Protein AF-A0A9X8H661-F1 (afdb_monomer)

Organism: Aphanomyces astaci (NCBI:txid112090)

Radius of gyration: 30.26 Å; Cα contacts (8 Å, |Δi|>4): 206; chains: 1; bounding box: 51×94×117 Å

Foldseek 3Di:
DDDDDDDDDDDDDDDDDDDPDPPPPPDPCVLVVLLVVCVPPPVLVDQQKFKFKAWDWDADPVHNVDIFIKIWIWIAGPQLRDIDIDIDTPVLLVVLLVCLLPLPCPVPDPSLVSLSCSLCVQLVQAQDDDDDHDDPVSRVSRRVSVRSNLSSLVSSLVSLVVCCVPGDPSSNVSSVVSNVSSCVSRVPDPSSVVSVVVSVVVVVVVVVVVPDPPPDDDDDDPDDD

Structure (mmCIF, N/CA/C/O backbone):
data_AF-A0A9X8H661-F1
#
_entry.id   AF-A0A9X8H661-F1
#
loop_
_atom_site.group_PDB
_atom_site.id
_atom_site.type_symbol
_atom_site.label_atom_id
_atom_site.label_alt_id
_atom_site.label_comp_id
_atom_site.label_asym_id
_atom_site.label_entity_id
_atom_site.label_seq_id
_atom_site.pdbx_PDB_ins_code
_atom_site.Cartn_x
_atom_site.Cartn_y
_atom_site.Cartn_z
_atom_site.occupancy
_atom_site.B_iso_or_equiv
_atom_site.auth_seq_id
_atom_site.auth_comp_id
_atom_site.auth_asym_id
_atom_site.auth_atom_id
_atom_site.pdbx_PDB_model_num
ATOM 1 N N . MET A 1 1 ? 8.626 47.387 88.077 1.00 39.28 1 MET A N 1
ATOM 2 C CA . MET A 1 1 ? 7.350 46.885 87.523 1.00 39.28 1 MET A CA 1
ATOM 3 C C . MET A 1 1 ? 6.933 47.831 86.410 1.00 39.28 1 MET A C 1
ATOM 5 O O . MET A 1 1 ? 6.865 49.010 86.713 1.00 39.28 1 MET A O 1
ATOM 9 N N . THR A 1 2 ? 6.721 47.302 85.188 1.00 37.62 2 THR A N 1
ATOM 10 C CA . THR A 1 2 ? 6.130 47.942 83.975 1.00 37.62 2 THR A CA 1
ATOM 11 C C . THR A 1 2 ? 6.825 49.237 83.494 1.00 37.62 2 THR A C 1
ATOM 13 O O . THR A 1 2 ? 6.977 50.164 84.266 1.00 37.62 2 THR A O 1
ATOM 16 N N . THR A 1 3 ? 7.352 49.377 82.270 1.00 34.22 3 THR A N 1
ATOM 17 C CA . THR A 1 3 ? 6.668 49.385 80.957 1.00 34.22 3 THR A CA 1
ATOM 18 C C . THR A 1 3 ? 7.684 49.581 79.804 1.00 34.22 3 THR A C 1
ATOM 20 O O . THR A 1 3 ? 8.603 50.367 79.994 1.00 34.22 3 THR A O 1
ATOM 23 N N . LYS A 1 4 ? 7.413 48.955 78.634 1.00 35.53 4 LYS A N 1
ATOM 24 C CA . LYS A 1 4 ? 7.423 49.479 77.227 1.00 35.53 4 LYS A CA 1
ATOM 25 C C . LYS A 1 4 ? 8.682 50.188 76.657 1.00 35.53 4 LYS A C 1
ATOM 27 O O . LYS A 1 4 ? 9.353 50.902 77.372 1.00 35.53 4 LYS A O 1
ATOM 32 N N . GLU A 1 5 ? 9.038 50.185 75.365 1.00 34.44 5 GLU A N 1
ATOM 33 C CA . GLU A 1 5 ? 8.620 49.538 74.106 1.00 34.44 5 GLU A CA 1
ATOM 34 C C . GLU A 1 5 ? 9.689 49.843 73.013 1.00 34.44 5 GLU A C 1
ATOM 36 O O . GLU A 1 5 ? 10.278 50.918 73.012 1.00 34.44 5 GLU A O 1
ATOM 41 N N . HIS A 1 6 ? 9.853 48.899 72.076 1.00 33.69 6 HIS A N 1
ATOM 42 C CA . HIS A 1 6 ? 10.148 49.012 70.629 1.00 33.69 6 HIS A CA 1
ATOM 43 C C . HIS A 1 6 ? 11.330 49.833 70.058 1.00 33.69 6 HIS A C 1
ATOM 45 O O . HIS A 1 6 ? 11.246 51.038 69.849 1.00 33.69 6 HIS A O 1
ATOM 51 N N . SER A 1 7 ? 12.324 49.105 69.527 1.00 32.72 7 SER A N 1
ATOM 52 C CA . SER A 1 7 ? 12.918 49.369 68.202 1.00 32.72 7 SER A CA 1
ATOM 53 C C . SER A 1 7 ? 13.624 48.105 67.696 1.00 32.72 7 SER A C 1
ATOM 55 O O . SER A 1 7 ? 14.654 47.709 68.236 1.00 32.72 7 SER A O 1
ATOM 57 N N . ALA A 1 8 ? 13.067 47.438 66.682 1.00 36.75 8 ALA A N 1
ATOM 58 C CA . ALA A 1 8 ? 13.725 46.324 66.002 1.00 36.75 8 ALA A CA 1
ATOM 59 C C . ALA A 1 8 ? 13.493 46.424 64.490 1.00 36.75 8 ALA A C 1
ATOM 61 O O . ALA A 1 8 ? 12.362 46.400 64.005 1.00 36.75 8 ALA A O 1
ATOM 62 N N . ARG A 1 9 ? 14.604 46.571 63.764 1.00 35.97 9 ARG A N 1
ATOM 63 C CA . ARG A 1 9 ? 14.706 46.509 62.303 1.00 35.97 9 ARG A CA 1
ATOM 64 C C . ARG A 1 9 ? 14.656 45.050 61.825 1.00 35.97 9 ARG A C 1
ATOM 66 O O . ARG A 1 9 ? 15.099 44.166 62.558 1.00 35.97 9 ARG A O 1
ATOM 73 N N . PRO A 1 10 ? 14.162 44.796 60.603 1.00 35.12 10 PRO A N 1
ATOM 74 C CA . PRO A 1 10 ? 13.951 43.446 60.104 1.00 35.12 10 PRO A CA 1
ATOM 75 C C . PRO A 1 10 ? 15.248 42.752 59.670 1.00 35.12 10 PRO A C 1
ATOM 77 O O . PRO A 1 10 ? 16.126 43.331 59.031 1.00 35.12 10 PRO A O 1
ATOM 80 N N . SER A 1 11 ? 15.293 41.473 60.038 1.00 33.69 11 SER A N 1
ATOM 81 C CA . SER A 1 11 ? 16.264 40.437 59.699 1.00 33.69 11 SER A CA 1
ATOM 82 C C . SER A 1 11 ? 16.341 40.183 58.190 1.00 33.69 11 SER A C 1
ATOM 84 O O . SER A 1 11 ? 15.322 39.943 57.544 1.00 33.69 11 SER A O 1
ATOM 86 N N . CYS A 1 12 ? 17.559 40.185 57.645 1.00 31.09 12 CYS A N 1
ATOM 87 C CA . CYS A 1 12 ? 17.864 39.723 56.296 1.00 31.09 12 CYS A CA 1
ATOM 88 C C . CYS A 1 12 ? 18.403 38.287 56.402 1.00 31.09 12 CYS A C 1
ATOM 90 O O . CYS A 1 12 ? 19.530 38.072 56.850 1.00 31.09 12 CYS A O 1
ATOM 92 N N . CYS A 1 13 ? 17.575 37.301 56.050 1.00 31.31 13 CYS A N 1
ATOM 93 C CA . CYS A 1 13 ? 17.943 35.888 56.057 1.00 31.31 13 CYS A CA 1
ATOM 94 C C . CYS A 1 13 ? 18.514 35.459 54.695 1.00 31.31 13 CYS A C 1
ATOM 96 O O . CYS A 1 13 ? 17.853 35.546 53.666 1.00 31.31 13 CYS A O 1
ATOM 98 N N . SER A 1 14 ? 19.766 35.005 54.758 1.00 31.77 14 SER A N 1
ATOM 99 C CA . SER A 1 14 ? 20.469 33.977 53.974 1.00 31.77 14 SER A CA 1
ATOM 100 C C . SER A 1 14 ? 19.882 33.437 52.656 1.00 31.77 14 SER A C 1
ATOM 102 O O . SER A 1 14 ? 18.797 32.861 52.604 1.00 31.77 14 SER A O 1
ATOM 104 N N . PHE A 1 15 ? 20.760 33.454 51.647 1.00 33.12 15 PHE A N 1
ATOM 105 C CA . PHE A 1 15 ? 20.771 32.647 50.425 1.00 33.12 15 PHE A CA 1
ATOM 106 C C . PHE A 1 15 ? 20.449 31.160 50.654 1.00 33.12 15 PHE A C 1
ATOM 108 O O . PHE A 1 15 ? 21.155 30.475 51.392 1.00 33.12 15 PHE A O 1
ATOM 115 N N . THR A 1 16 ? 19.483 30.633 49.899 1.00 31.27 16 THR A N 1
ATOM 116 C CA . THR A 1 16 ? 19.437 29.213 49.518 1.00 31.27 16 THR A CA 1
ATOM 117 C C . THR A 1 16 ? 19.078 29.094 48.037 1.00 31.27 16 THR A C 1
ATOM 119 O O . THR A 1 16 ? 18.163 29.745 47.536 1.00 31.27 16 THR A O 1
ATOM 122 N N . SER A 1 17 ? 19.870 28.301 47.315 1.00 35.62 17 SER A N 1
ATOM 123 C CA . SER A 1 17 ? 19.737 28.039 45.884 1.00 35.62 17 SER A CA 1
ATOM 124 C C . SER A 1 17 ? 18.414 27.342 45.565 1.00 35.62 17 SER A C 1
ATOM 126 O O . SER A 1 17 ? 18.265 26.141 45.791 1.00 35.62 17 SER A O 1
ATOM 128 N N . GLY A 1 18 ? 17.476 28.076 44.971 1.00 28.25 18 GLY A N 1
ATOM 129 C CA . GLY A 1 18 ? 16.292 27.508 44.336 1.00 28.25 18 GLY A CA 1
ATOM 130 C C . GLY A 1 18 ? 16.665 26.842 43.013 1.00 28.25 18 GLY A C 1
ATOM 131 O O . GLY A 1 18 ? 16.710 27.492 41.972 1.00 28.25 18 GLY A O 1
ATOM 132 N N . LYS A 1 19 ? 16.940 25.534 43.045 1.00 32.78 19 LYS A N 1
ATOM 133 C CA . LYS A 1 19 ? 16.883 24.690 41.847 1.00 32.78 19 LYS A CA 1
ATOM 134 C C . LYS A 1 19 ? 15.428 24.660 41.377 1.00 32.78 19 LYS A C 1
ATOM 136 O O . LYS A 1 19 ? 14.579 24.082 42.047 1.00 32.78 19 LYS A O 1
ATOM 141 N N . LEU A 1 20 ? 15.162 25.269 40.224 1.00 31.66 20 LEU A N 1
ATOM 142 C CA . LEU A 1 20 ? 13.976 24.997 39.416 1.00 31.66 20 LEU A CA 1
ATOM 143 C C . LEU A 1 20 ? 13.972 23.496 39.102 1.00 31.66 20 LEU A C 1
ATOM 145 O O . LEU A 1 20 ? 14.758 23.032 38.273 1.00 31.66 20 LEU A O 1
ATOM 149 N N . SER A 1 21 ? 13.145 22.721 39.809 1.00 27.25 21 SER A N 1
ATOM 150 C CA . SER A 1 21 ? 12.856 21.358 39.390 1.00 27.25 21 SER A CA 1
ATOM 151 C C . SER A 1 21 ? 11.991 21.457 38.141 1.00 27.25 21 SER A C 1
ATOM 153 O O . SER A 1 21 ? 10.853 21.925 38.162 1.00 27.25 21 SER A O 1
ATOM 155 N N . TRP A 1 22 ? 12.561 21.045 37.015 1.00 27.48 22 TRP A N 1
ATOM 156 C CA . TRP A 1 22 ? 11.761 20.616 35.887 1.00 27.48 22 TRP A CA 1
ATOM 157 C C . TRP A 1 22 ? 10.884 19.486 36.409 1.00 27.48 22 TRP A C 1
ATOM 159 O O . TRP A 1 22 ? 11.389 18.419 36.755 1.00 27.48 22 TRP A O 1
ATOM 169 N N . ALA A 1 23 ? 9.585 19.749 36.545 1.00 28.84 23 ALA A N 1
ATOM 170 C CA . ALA A 1 23 ? 8.613 18.683 36.648 1.00 28.84 23 ALA A CA 1
ATOM 171 C C . ALA A 1 23 ? 8.805 17.837 35.391 1.00 28.84 23 ALA A C 1
ATOM 173 O O . ALA A 1 23 ? 8.512 18.265 34.274 1.00 28.84 23 ALA A O 1
ATOM 174 N N . GLU A 1 24 ? 9.419 16.680 35.594 1.00 29.70 24 GLU A N 1
ATOM 175 C CA . GLU A 1 24 ? 9.574 15.621 34.622 1.00 29.70 24 GLU A CA 1
ATOM 176 C C . GLU A 1 24 ? 8.161 15.280 34.145 1.00 29.70 24 GLU A C 1
ATOM 178 O O . GLU A 1 24 ? 7.397 14.589 34.824 1.00 29.70 24 GLU A O 1
ATOM 183 N N . VAL A 1 25 ? 7.769 15.849 33.004 1.00 35.16 25 VAL A N 1
ATOM 184 C CA . VAL A 1 25 ? 6.584 15.413 32.275 1.00 35.16 25 VAL A CA 1
ATOM 185 C C . VAL A 1 25 ? 6.906 13.992 31.854 1.00 35.16 25 VAL A C 1
ATOM 187 O O . VAL A 1 25 ? 7.582 13.760 30.852 1.00 35.16 25 VAL A O 1
ATOM 190 N N . ARG A 1 26 ? 6.503 13.037 32.696 1.00 31.05 26 ARG A N 1
ATOM 191 C CA . ARG A 1 26 ? 6.576 11.615 32.391 1.00 31.05 26 ARG A CA 1
ATOM 192 C C . ARG A 1 26 ? 5.900 11.426 31.032 1.00 31.05 26 ARG A C 1
ATOM 194 O O . ARG A 1 26 ? 4.719 11.760 30.916 1.00 31.05 26 ARG A O 1
ATOM 201 N N . PRO A 1 27 ? 6.607 10.921 30.008 1.00 35.84 27 PRO A N 1
ATOM 202 C CA . PRO A 1 27 ? 5.958 10.504 28.778 1.00 35.84 27 PRO A CA 1
ATOM 203 C C . PRO A 1 27 ? 4.875 9.496 29.158 1.00 35.84 27 PRO A C 1
ATOM 205 O O . PRO A 1 27 ? 5.154 8.543 29.891 1.00 35.84 27 PRO A O 1
ATOM 208 N N . SER A 1 28 ? 3.640 9.728 28.721 1.00 39.00 28 SER A N 1
ATOM 209 C CA . SER A 1 28 ? 2.533 8.805 28.946 1.00 39.00 28 SER A CA 1
ATOM 210 C C . SER A 1 28 ? 2.931 7.415 28.429 1.00 39.00 28 SER A C 1
ATOM 212 O O . SER A 1 28 ? 3.248 7.232 27.251 1.00 39.00 28 SER A O 1
ATOM 214 N N . SER A 1 29 ? 2.952 6.426 29.328 1.00 37.72 29 SER A N 1
ATOM 215 C CA . SER A 1 29 ? 3.305 5.023 29.040 1.00 37.72 29 SER A CA 1
ATOM 216 C C . SER A 1 29 ? 2.479 4.425 27.894 1.00 37.72 29 SER A C 1
ATOM 218 O O . SER A 1 29 ? 2.965 3.567 27.159 1.00 37.72 29 SER A O 1
ATOM 220 N N . LEU A 1 30 ? 1.291 4.987 27.665 1.00 41.59 30 LEU A N 1
ATOM 221 C CA . LEU A 1 30 ? 0.330 4.621 26.628 1.00 41.59 30 LEU A CA 1
ATOM 222 C C . LEU A 1 30 ? 0.897 4.686 25.198 1.00 41.59 30 LEU A C 1
ATOM 224 O O . LEU A 1 30 ? 0.554 3.848 24.363 1.00 41.59 30 LEU A O 1
ATOM 228 N N . CYS A 1 31 ? 1.807 5.625 24.894 1.00 41.62 31 CYS A N 1
ATOM 229 C CA . CYS A 1 31 ? 2.412 5.715 23.553 1.00 41.62 31 CYS A CA 1
ATOM 230 C C . CYS A 1 31 ? 3.414 4.583 23.284 1.00 41.62 31 CYS A C 1
ATOM 232 O O . CYS A 1 31 ? 3.606 4.170 22.139 1.00 41.62 31 CYS A O 1
ATOM 234 N N . ARG A 1 32 ? 4.056 4.070 24.339 1.00 34.06 32 ARG A N 1
ATOM 235 C CA . ARG A 1 32 ? 5.012 2.963 24.242 1.00 34.06 32 ARG A CA 1
ATOM 236 C C . ARG A 1 32 ? 4.283 1.617 24.243 1.00 34.06 32 ARG A C 1
ATOM 238 O O . ARG A 1 32 ? 4.634 0.740 23.460 1.00 34.06 32 ARG A O 1
ATOM 245 N N . GLU A 1 33 ? 3.224 1.492 25.037 1.00 39.12 33 GLU A N 1
ATOM 246 C CA . GLU A 1 33 ? 2.355 0.308 25.095 1.00 39.12 33 GLU A CA 1
ATOM 247 C C . GLU A 1 33 ? 1.586 0.072 23.784 1.00 39.12 33 GLU A C 1
ATOM 249 O O . GLU A 1 33 ? 1.470 -1.069 23.344 1.00 39.12 33 GLU A O 1
ATOM 254 N N . SER A 1 34 ? 1.167 1.134 23.085 1.00 42.56 34 SER A N 1
ATOM 255 C CA . SER A 1 34 ? 0.470 1.018 21.790 1.00 42.56 34 SER A CA 1
ATOM 256 C C . SER A 1 34 ? 1.349 0.445 20.666 1.00 42.56 34 SER A C 1
ATOM 258 O O . SER A 1 34 ? 0.849 -0.235 19.774 1.00 42.56 34 SER A O 1
ATOM 260 N N . LEU A 1 35 ? 2.667 0.682 20.706 1.00 43.62 35 LEU A N 1
ATOM 261 C CA . LEU A 1 35 ? 3.619 0.064 19.772 1.00 43.62 35 LEU A CA 1
ATOM 262 C C . LEU A 1 35 ? 3.911 -1.397 20.146 1.00 43.62 35 LEU A C 1
ATOM 264 O O . LEU A 1 35 ? 4.031 -2.230 19.253 1.00 43.62 35 LEU A O 1
ATOM 268 N N . HIS A 1 36 ? 3.949 -1.721 21.443 1.00 41.84 36 HIS A N 1
ATOM 269 C CA . HIS A 1 36 ? 4.093 -3.101 21.914 1.00 41.84 36 HIS A CA 1
ATOM 270 C C . HIS A 1 36 ? 2.856 -3.964 21.631 1.00 41.84 36 HIS A C 1
ATOM 272 O O . HIS A 1 36 ? 3.020 -5.153 21.395 1.00 41.84 36 HIS A O 1
ATOM 278 N N . LEU A 1 37 ? 1.650 -3.386 21.574 1.00 41.19 37 LEU A N 1
ATOM 279 C CA . LEU A 1 37 ? 0.418 -4.075 21.155 1.00 41.19 37 LEU A CA 1
ATOM 280 C C . LEU A 1 37 ? 0.494 -4.623 19.722 1.00 41.19 37 LEU A C 1
ATOM 282 O O . LEU A 1 37 ? -0.057 -5.681 19.429 1.00 41.19 37 LEU A O 1
ATOM 286 N N . LEU A 1 38 ? 1.219 -3.947 18.826 1.00 43.59 38 LEU A N 1
ATOM 287 C CA . LEU A 1 38 ? 1.451 -4.447 17.468 1.00 43.59 38 LEU A CA 1
ATOM 288 C C . LEU A 1 38 ? 2.439 -5.627 17.444 1.00 43.59 38 LEU A C 1
ATOM 290 O O . LEU A 1 38 ? 2.324 -6.492 16.577 1.00 43.59 38 LEU A O 1
ATOM 294 N N . ASP A 1 39 ? 3.362 -5.688 18.410 1.00 41.59 39 ASP A N 1
ATOM 295 C CA . ASP A 1 39 ? 4.326 -6.784 18.579 1.00 41.59 39 ASP A CA 1
ATOM 296 C C . ASP A 1 39 ? 3.735 -7.987 19.345 1.00 41.59 39 ASP A C 1
ATOM 298 O O . ASP A 1 39 ? 4.120 -9.132 19.084 1.00 41.59 39 ASP A O 1
ATOM 302 N N . THR A 1 40 ? 2.790 -7.756 20.267 1.00 41.38 40 THR A N 1
ATOM 303 C CA . THR A 1 40 ? 2.114 -8.798 21.065 1.00 41.38 40 THR A CA 1
ATOM 304 C C . THR A 1 40 ? 0.881 -9.392 20.397 1.00 41.38 40 THR A C 1
ATOM 306 O O . THR A 1 40 ? 0.410 -10.433 20.849 1.00 41.38 40 THR A O 1
ATOM 309 N N . LEU A 1 41 ? 0.372 -8.811 19.305 1.00 43.69 41 LEU A N 1
ATOM 310 C CA . LEU A 1 41 ? -0.630 -9.466 18.468 1.00 43.69 41 LEU A CA 1
ATOM 311 C C . LEU A 1 41 ? 0.068 -10.495 17.557 1.00 43.69 41 LEU A C 1
ATOM 313 O O . LEU A 1 41 ? 0.625 -10.109 16.524 1.00 43.69 41 LEU A O 1
ATOM 317 N N . PRO A 1 42 ? -0.020 -11.819 17.823 1.00 41.91 42 PRO A N 1
ATOM 318 C CA . PRO A 1 42 ? 0.590 -12.852 16.968 1.00 41.91 42 PRO A CA 1
ATOM 319 C C . PRO A 1 42 ? 0.115 -12.795 15.501 1.00 41.91 42 PRO A C 1
ATOM 321 O O . PRO A 1 42 ? 0.714 -13.400 14.612 1.00 41.91 42 PRO A O 1
ATOM 324 N N . ARG A 1 43 ? -0.957 -12.040 15.226 1.00 47.84 43 ARG A N 1
ATOM 325 C CA . ARG A 1 43 ? -1.530 -11.781 13.900 1.00 47.84 43 ARG A CA 1
ATOM 326 C C . ARG A 1 43 ? -0.708 -10.843 13.019 1.00 47.84 43 ARG A C 1
ATOM 328 O O . ARG A 1 43 ? -0.755 -11.001 11.805 1.00 47.84 43 ARG A O 1
ATOM 335 N N . LEU A 1 44 ? 0.049 -9.910 13.595 1.00 49.62 44 LEU A N 1
ATOM 336 C CA . LEU A 1 44 ? 0.881 -8.974 12.827 1.00 49.62 44 LEU A CA 1
ATOM 337 C C . LEU A 1 44 ? 2.262 -9.546 12.483 1.00 49.62 44 LEU A C 1
ATOM 339 O O . LEU A 1 44 ? 2.956 -8.992 11.636 1.00 49.62 44 LEU A O 1
ATOM 343 N N . GLN A 1 45 ? 2.625 -10.690 13.069 1.00 52.44 45 GLN A N 1
ATOM 344 C CA . GLN A 1 45 ? 3.860 -11.412 12.750 1.00 52.44 45 GLN A CA 1
ATOM 345 C C . GLN A 1 45 ? 3.752 -12.242 11.459 1.00 52.44 45 GLN A C 1
ATOM 347 O O . GLN A 1 45 ? 4.770 -12.581 10.856 1.00 52.44 45 GLN A O 1
ATOM 352 N N . LYS A 1 46 ? 2.531 -12.571 11.009 1.00 65.31 46 LYS A N 1
ATOM 353 C CA . LYS A 1 46 ? 2.292 -13.292 9.749 1.00 65.31 46 LYS A CA 1
ATOM 354 C C . LYS A 1 46 ? 1.946 -12.313 8.621 1.00 65.31 46 LYS A C 1
ATOM 356 O O . LYS A 1 46 ? 1.251 -11.327 8.863 1.00 65.31 46 LYS A O 1
ATOM 361 N N . PRO A 1 47 ? 2.380 -12.584 7.377 1.00 72.94 47 PRO A N 1
ATOM 362 C CA . PRO A 1 47 ? 2.037 -11.737 6.242 1.00 72.94 47 PRO A CA 1
ATOM 363 C C . PRO A 1 47 ? 0.521 -11.757 6.007 1.00 72.94 47 PRO A C 1
ATOM 365 O O . PRO A 1 47 ? -0.062 -12.807 5.737 1.00 72.94 47 PRO A O 1
ATOM 368 N N . LEU A 1 48 ? -0.111 -10.584 6.086 1.00 87.00 48 LEU A N 1
ATOM 369 C CA . LEU A 1 48 ? -1.558 -10.415 5.878 1.00 87.00 48 LEU A CA 1
ATOM 370 C C . LEU A 1 48 ? -1.983 -10.677 4.428 1.00 87.00 48 LEU A C 1
ATOM 372 O O . LEU A 1 48 ? -3.137 -11.007 4.156 1.00 87.00 48 LEU A O 1
ATOM 376 N N . VAL A 1 49 ? -1.043 -10.523 3.495 1.00 93.38 49 VAL A N 1
ATOM 377 C CA . VAL A 1 49 ? -1.212 -10.801 2.070 1.00 93.38 49 VAL A CA 1
ATOM 378 C C . VAL A 1 49 ? 0.067 -11.381 1.479 1.00 93.38 49 VAL A C 1
ATOM 380 O O . VAL A 1 49 ? 1.171 -11.108 1.946 1.00 93.38 49 VAL A O 1
ATOM 383 N N . SER A 1 50 ? -0.082 -12.133 0.393 1.00 94.19 50 SER A N 1
ATOM 384 C CA . SER A 1 50 ? 1.013 -12.507 -0.500 1.00 94.19 50 SER A CA 1
ATOM 385 C C . SER A 1 50 ? 0.933 -11.677 -1.778 1.00 94.19 50 SER A C 1
ATOM 387 O O . SER A 1 50 ? -0.136 -11.567 -2.382 1.00 94.19 50 SER A O 1
ATOM 389 N N . ALA A 1 51 ? 2.058 -11.092 -2.195 1.00 96.25 51 ALA A N 1
ATOM 390 C CA . ALA A 1 51 ? 2.144 -10.277 -3.400 1.00 96.25 51 ALA A CA 1
ATOM 391 C C . ALA A 1 51 ? 3.184 -10.832 -4.383 1.00 96.25 51 ALA A C 1
ATOM 393 O O . ALA A 1 51 ? 4.352 -11.028 -4.039 1.00 96.25 51 ALA A O 1
ATOM 394 N N . LYS A 1 52 ? 2.775 -11.023 -5.640 1.00 97.25 52 LYS A N 1
ATOM 395 C CA . LYS A 1 52 ? 3.668 -11.339 -6.762 1.00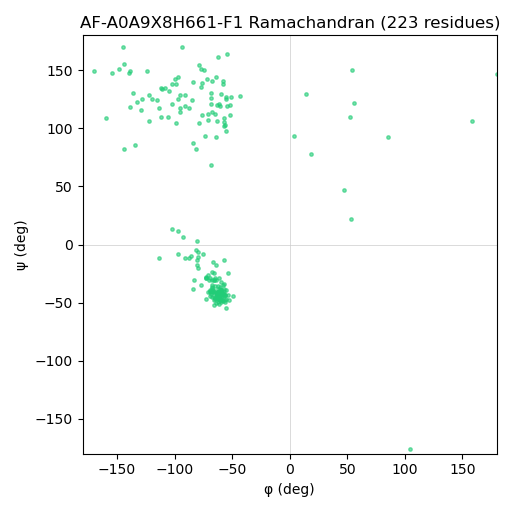 97.25 52 LYS A CA 1
ATOM 396 C C . LYS A 1 52 ? 3.667 -10.181 -7.747 1.00 97.25 52 LYS A C 1
ATOM 398 O O . LYS A 1 52 ? 2.638 -9.873 -8.343 1.00 97.25 52 LYS A O 1
ATOM 403 N N . VAL A 1 53 ? 4.827 -9.562 -7.941 1.00 97.56 53 VAL A N 1
ATOM 404 C CA . VAL A 1 53 ? 4.980 -8.380 -8.795 1.00 97.56 53 VAL A CA 1
ATOM 405 C C . VAL A 1 53 ? 5.783 -8.739 -10.038 1.00 97.56 53 VAL A C 1
ATOM 407 O O . VAL A 1 53 ? 6.809 -9.408 -9.945 1.00 97.56 53 VAL A O 1
ATOM 410 N N . ARG A 1 54 ? 5.311 -8.303 -11.209 1.00 96.81 54 ARG A N 1
ATOM 411 C CA . ARG A 1 54 ? 6.046 -8.397 -12.475 1.00 96.81 54 ARG A CA 1
ATOM 412 C C . ARG A 1 54 ? 6.004 -7.069 -13.213 1.00 96.81 54 ARG A C 1
ATOM 414 O O . ARG A 1 54 ? 4.916 -6.588 -13.531 1.00 96.81 54 ARG A O 1
ATOM 421 N N . GLY A 1 55 ? 7.168 -6.505 -13.510 1.00 95.44 55 GLY A N 1
ATOM 422 C CA . GLY A 1 55 ? 7.292 -5.367 -14.415 1.00 95.44 55 GLY A CA 1
ATOM 423 C C . GLY A 1 55 ? 7.341 -5.810 -15.875 1.00 95.44 55 GLY A C 1
ATOM 424 O O . GLY A 1 55 ? 7.961 -6.818 -16.205 1.00 95.44 55 GLY A O 1
ATOM 425 N N . LYS A 1 56 ? 6.670 -5.061 -16.748 1.00 93.69 56 LYS A N 1
ATOM 426 C CA . LYS A 1 56 ? 6.770 -5.186 -18.202 1.00 93.69 56 LYS A CA 1
ATOM 427 C C . LYS A 1 56 ? 7.048 -3.804 -18.795 1.00 93.69 56 LYS A C 1
ATOM 429 O O . LYS A 1 56 ? 6.193 -2.923 -18.648 1.00 93.69 56 LYS A O 1
ATOM 434 N N . PRO A 1 57 ? 8.211 -3.594 -19.431 1.00 90.94 57 PRO A N 1
ATOM 435 C CA . PRO A 1 57 ? 8.451 -2.408 -20.239 1.00 90.94 57 PRO A CA 1
ATOM 436 C C . PRO A 1 57 ? 7.411 -2.316 -21.357 1.00 90.94 57 PRO A C 1
ATOM 438 O O . PRO A 1 57 ? 7.040 -3.320 -21.965 1.00 90.94 57 PRO A O 1
ATOM 441 N N . GLN A 1 58 ? 6.906 -1.114 -21.593 1.00 89.19 58 GLN A N 1
ATOM 442 C CA . GLN A 1 58 ? 5.925 -0.805 -22.619 1.00 89.19 58 GLN A CA 1
ATOM 443 C C . GLN A 1 58 ? 6.287 0.511 -23.301 1.00 89.19 58 GLN A C 1
ATOM 445 O O . GLN A 1 58 ? 6.867 1.417 -22.698 1.00 89.19 58 GLN A O 1
ATOM 450 N N . VAL A 1 59 ? 5.917 0.600 -24.572 1.00 86.19 59 VAL A N 1
ATOM 451 C CA . VAL A 1 59 ? 6.009 1.820 -25.371 1.00 86.19 59 VAL A CA 1
ATOM 452 C C . VAL A 1 59 ? 4.632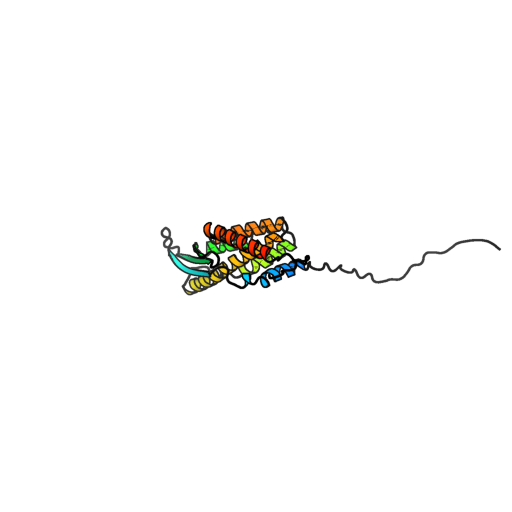 2.466 -25.390 1.00 86.19 59 VAL A C 1
ATOM 454 O O . VAL A 1 59 ? 3.624 1.769 -25.511 1.00 86.19 59 VAL A O 1
ATOM 457 N N . CYS A 1 60 ? 4.567 3.787 -25.243 1.00 82.69 60 CYS A N 1
ATOM 458 C CA . CYS A 1 60 ? 3.310 4.503 -25.414 1.00 82.69 60 CYS A CA 1
ATOM 459 C C . CYS A 1 60 ? 2.896 4.450 -26.895 1.00 82.69 60 CYS A C 1
ATOM 461 O O . CYS A 1 60 ? 3.659 4.940 -27.728 1.00 82.69 60 CYS A O 1
ATOM 463 N N . PRO A 1 61 ? 1.718 3.890 -27.242 1.00 83.31 61 PRO A N 1
ATOM 464 C CA . PRO A 1 61 ? 1.294 3.770 -28.639 1.00 83.31 61 PRO A CA 1
ATOM 465 C C . PRO A 1 61 ? 1.259 5.125 -29.354 1.00 83.31 61 PRO A C 1
ATOM 467 O O . PRO A 1 61 ? 1.730 5.246 -30.479 1.00 83.31 61 PRO A O 1
ATOM 470 N N . ASP A 1 62 ? 0.797 6.159 -28.648 1.00 86.81 62 ASP A N 1
ATOM 471 C CA . ASP A 1 62 ? 0.658 7.518 -29.181 1.00 86.81 62 ASP A CA 1
ATOM 472 C C . ASP A 1 62 ? 1.984 8.298 -29.197 1.00 86.81 62 ASP A C 1
ATOM 474 O O . ASP A 1 62 ? 2.076 9.377 -29.781 1.00 86.81 62 ASP A O 1
ATOM 478 N N . ARG A 1 63 ? 3.016 7.795 -28.503 1.00 86.88 63 ARG A N 1
ATOM 479 C CA . ARG A 1 63 ? 4.334 8.434 -28.367 1.00 86.88 63 ARG A CA 1
ATOM 480 C C . ARG A 1 63 ? 5.428 7.365 -28.347 1.00 86.88 63 ARG A C 1
ATOM 482 O O . ARG A 1 63 ? 5.905 7.014 -27.267 1.00 86.88 63 ARG A O 1
ATOM 489 N N . PRO A 1 64 ? 5.870 6.868 -29.514 1.00 80.44 64 PRO A N 1
ATOM 490 C CA . PRO A 1 64 ? 6.815 5.753 -29.599 1.00 80.44 64 PRO A CA 1
ATOM 491 C C . PRO A 1 64 ? 8.200 6.049 -28.998 1.00 80.44 64 PRO A C 1
ATOM 493 O O . PRO A 1 64 ? 8.940 5.129 -28.670 1.00 80.44 64 PRO A O 1
ATOM 496 N N . SER A 1 65 ? 8.544 7.325 -28.792 1.00 83.00 65 SER A N 1
ATOM 497 C CA . SER A 1 65 ? 9.749 7.754 -28.068 1.00 83.00 65 SER A CA 1
ATOM 498 C C . SER A 1 65 ? 9.617 7.689 -26.539 1.00 83.00 65 SER A C 1
ATOM 500 O O . SER A 1 65 ? 10.592 7.919 -25.824 1.00 83.00 65 SER A O 1
ATOM 502 N N . PHE A 1 66 ? 8.423 7.395 -26.016 1.00 84.25 66 PHE A N 1
ATOM 503 C CA . PHE A 1 66 ? 8.139 7.354 -24.587 1.00 84.25 66 PHE A CA 1
ATOM 504 C C . PHE A 1 66 ? 8.008 5.911 -24.087 1.00 84.25 66 PHE A C 1
ATOM 506 O O . PHE A 1 66 ? 7.021 5.218 -24.351 1.00 84.25 66 PHE A O 1
ATOM 513 N N . PHE A 1 67 ? 8.996 5.492 -23.298 1.00 86.94 67 PHE A N 1
ATOM 514 C CA . PHE A 1 67 ? 9.067 4.175 -22.670 1.00 86.94 67 PHE A CA 1
ATOM 515 C C . PHE A 1 67 ? 8.670 4.260 -21.198 1.00 86.94 67 PHE A C 1
ATOM 517 O O . PHE A 1 67 ? 9.085 5.170 -20.477 1.00 86.94 67 PHE A O 1
ATOM 524 N N . PHE A 1 68 ? 7.891 3.292 -20.725 1.00 90.12 68 PHE A N 1
ATOM 525 C CA . PHE A 1 68 ? 7.552 3.174 -19.312 1.00 90.12 68 PHE A CA 1
ATOM 526 C C . PHE A 1 68 ? 7.351 1.718 -18.906 1.00 90.12 68 PHE A C 1
ATOM 528 O O . PHE A 1 68 ? 6.912 0.889 -19.694 1.00 90.12 68 PHE A O 1
ATOM 535 N N . THR A 1 69 ? 7.625 1.407 -17.644 1.00 94.00 69 THR A N 1
ATOM 536 C CA . THR A 1 69 ? 7.379 0.069 -17.097 1.00 94.00 69 THR A CA 1
ATOM 537 C C . THR A 1 69 ? 6.045 0.035 -16.372 1.00 94.00 69 THR A C 1
ATOM 539 O O . THR A 1 69 ? 5.812 0.807 -15.434 1.00 94.00 69 THR A O 1
ATOM 542 N N . ASN A 1 70 ? 5.185 -0.896 -16.775 1.00 95.44 70 ASN A N 1
ATOM 543 C CA . ASN A 1 70 ? 3.954 -1.220 -16.069 1.00 95.44 70 ASN A CA 1
ATOM 544 C C . ASN A 1 70 ? 4.183 -2.414 -15.142 1.00 95.44 70 ASN A C 1
ATOM 546 O O . ASN A 1 70 ? 4.668 -3.460 -15.571 1.00 95.44 70 ASN A O 1
ATOM 550 N N . TYR A 1 71 ? 3.811 -2.274 -13.873 1.00 97.25 71 TYR A N 1
ATOM 551 C CA . TYR A 1 71 ? 3.944 -3.323 -12.870 1.00 97.25 71 TYR A CA 1
ATOM 552 C C . TYR A 1 71 ? 2.583 -3.964 -12.634 1.00 97.25 71 TYR A C 1
ATOM 554 O O . TYR A 1 71 ? 1.624 -3.294 -12.261 1.00 97.25 71 TYR A O 1
ATOM 562 N N . THR A 1 72 ? 2.505 -5.272 -12.869 1.00 98.19 72 THR A N 1
ATOM 563 C CA . THR A 1 72 ? 1.343 -6.099 -12.537 1.00 98.19 72 THR A CA 1
ATOM 564 C C . THR A 1 72 ? 1.584 -6.755 -11.185 1.00 98.19 72 THR A C 1
ATOM 566 O O . THR A 1 72 ? 2.530 -7.530 -11.035 1.00 98.19 72 THR A O 1
ATOM 569 N N . MET A 1 73 ? 0.740 -6.441 -10.211 1.00 98.12 73 MET A N 1
ATOM 570 C CA . MET A 1 73 ? 0.821 -6.904 -8.830 1.00 98.12 73 MET A CA 1
ATOM 571 C C . MET A 1 73 ? -0.358 -7.840 -8.573 1.00 98.12 73 MET A C 1
ATOM 573 O O . MET A 1 73 ? -1.503 -7.401 -8.546 1.00 98.12 73 MET A O 1
ATOM 577 N N . HIS A 1 74 ? -0.088 -9.132 -8.424 1.00 98.19 74 HIS A N 1
ATOM 578 C CA . HIS A 1 74 ? -1.079 -10.115 -7.994 1.00 98.19 74 HIS A CA 1
ATOM 579 C C . HIS A 1 74 ? -1.072 -10.157 -6.470 1.00 98.19 74 HIS A C 1
ATOM 581 O O . HIS A 1 74 ? -0.042 -10.503 -5.889 1.00 98.19 74 HIS A O 1
ATOM 587 N N . ILE A 1 75 ? -2.188 -9.802 -5.840 1.00 98.12 75 ILE A N 1
ATOM 588 C CA . ILE A 1 75 ? -2.318 -9.714 -4.385 1.00 98.12 75 ILE A CA 1
ATOM 589 C C . ILE A 1 75 ? -3.333 -10.758 -3.937 1.00 98.12 75 ILE A C 1
ATOM 591 O O . ILE A 1 75 ? -4.454 -10.788 -4.437 1.00 98.12 75 ILE A O 1
ATOM 595 N N . THR A 1 76 ? -2.924 -11.631 -3.021 1.00 96.50 76 THR A N 1
ATOM 596 C CA . THR A 1 76 ? -3.770 -12.684 -2.448 1.00 96.50 76 THR A CA 1
ATOM 597 C C . THR A 1 76 ? -3.873 -12.480 -0.949 1.00 96.50 76 THR A C 1
ATOM 599 O O . THR A 1 76 ? -2.847 -12.435 -0.269 1.00 96.50 76 THR A O 1
ATOM 602 N N . CYS A 1 77 ? -5.092 -12.398 -0.424 1.00 93.88 77 CYS A N 1
ATOM 603 C CA . CYS A 1 77 ? -5.323 -12.446 1.012 1.00 93.88 77 CYS A CA 1
ATOM 604 C C . CYS A 1 77 ? -5.671 -13.887 1.426 1.00 93.88 77 CYS A C 1
ATOM 606 O O . CYS A 1 77 ? -6.733 -14.375 1.035 1.00 93.88 77 CYS A O 1
ATOM 608 N N . PRO A 1 78 ? -4.828 -14.568 2.224 1.00 88.88 78 PRO A N 1
ATOM 609 C CA . PRO A 1 78 ? -5.082 -15.944 2.652 1.00 88.88 78 PRO A CA 1
ATOM 610 C C . PRO A 1 78 ? -6.316 -16.066 3.556 1.00 88.88 78 PRO A C 1
ATOM 612 O O . PRO A 1 78 ? -7.002 -17.077 3.525 1.00 88.88 78 PRO A O 1
ATOM 615 N 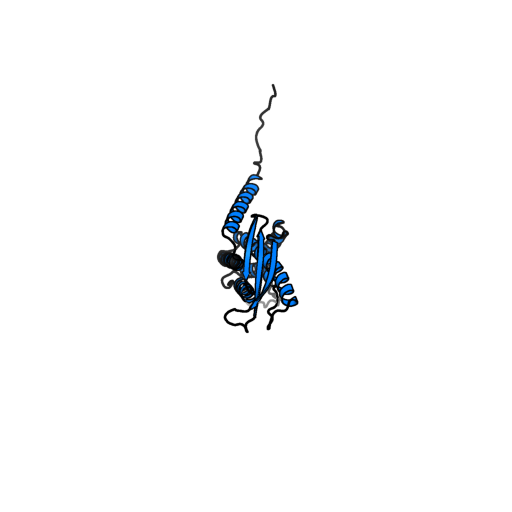N . THR A 1 79 ? -6.636 -15.031 4.335 1.00 86.94 79 THR A N 1
ATOM 616 C CA . THR A 1 79 ? -7.770 -15.051 5.271 1.00 86.94 79 THR A CA 1
ATOM 617 C C . THR A 1 79 ? -9.119 -15.022 4.560 1.00 86.94 79 THR A C 1
ATOM 619 O O . THR A 1 79 ? -10.055 -15.708 4.955 1.00 86.94 79 THR A O 1
ATOM 622 N N . THR A 1 80 ? -9.225 -14.212 3.507 1.00 89.69 80 THR A N 1
ATOM 623 C CA . THR A 1 80 ? -10.478 -14.034 2.753 1.00 89.69 80 THR A CA 1
ATOM 624 C C . THR A 1 80 ? -10.534 -14.900 1.497 1.00 89.69 80 THR A C 1
ATOM 626 O O . THR A 1 80 ? -11.565 -14.942 0.836 1.00 89.69 80 THR A O 1
ATOM 629 N N . ASN A 1 81 ? -9.427 -15.562 1.141 1.00 91.31 81 ASN A N 1
ATOM 630 C CA . ASN A 1 81 ? -9.236 -16.265 -0.130 1.00 91.31 81 ASN A CA 1
ATOM 631 C C . ASN A 1 81 ? -9.509 -15.399 -1.375 1.00 91.31 81 ASN A C 1
ATOM 633 O O . ASN A 1 81 ? -9.760 -15.922 -2.459 1.00 91.31 81 ASN A O 1
ATOM 637 N N . VAL A 1 82 ? -9.434 -14.069 -1.245 1.00 94.38 82 VAL A N 1
ATOM 638 C CA . VAL A 1 82 ? -9.619 -13.149 -2.371 1.00 94.38 82 VAL A CA 1
ATOM 639 C C . VAL A 1 82 ? -8.275 -12.858 -3.034 1.00 94.38 82 VAL A C 1
ATOM 641 O O . VAL A 1 82 ? -7.307 -12.452 -2.384 1.00 94.38 82 VAL A O 1
ATOM 644 N N . LEU A 1 83 ? -8.246 -13.040 -4.353 1.00 96.69 83 LEU A N 1
ATOM 645 C CA . LEU A 1 83 ? -7.150 -12.685 -5.249 1.00 96.69 83 LEU A CA 1
ATOM 646 C C . LEU A 1 83 ? -7.597 -11.537 -6.153 1.00 96.69 83 LEU A C 1
ATOM 648 O O . LEU A 1 83 ? -8.665 -11.600 -6.760 1.00 96.69 83 LEU A O 1
ATOM 652 N N . TRP A 1 84 ? -6.751 -10.524 -6.310 1.00 98.12 84 TRP A N 1
ATOM 653 C CA . TRP A 1 84 ? -6.958 -9.479 -7.309 1.00 98.12 84 TRP A CA 1
ATOM 654 C C . TRP A 1 84 ? -5.640 -8.996 -7.908 1.00 98.12 84 TRP A C 1
ATOM 656 O O . TRP A 1 84 ? -4.546 -9.379 -7.480 1.00 98.12 84 TRP A O 1
ATOM 666 N N . VAL A 1 85 ? -5.751 -8.196 -8.968 1.00 98.06 85 VAL A N 1
ATOM 667 C CA . VAL A 1 85 ? -4.611 -7.741 -9.762 1.00 98.06 85 VAL A CA 1
ATOM 668 C C . VAL A 1 85 ? -4.650 -6.232 -9.906 1.00 98.06 85 VAL A C 1
ATOM 670 O O . VAL A 1 85 ? -5.618 -5.689 -10.423 1.00 98.06 85 VAL A O 1
ATOM 673 N N . VAL A 1 86 ? -3.554 -5.584 -9.524 1.00 97.75 86 VAL A N 1
ATOM 674 C CA . VAL A 1 86 ? -3.342 -4.142 -9.684 1.00 97.75 86 VAL A CA 1
ATOM 675 C C . VAL A 1 86 ? -2.310 -3.919 -10.782 1.00 97.75 86 VAL A C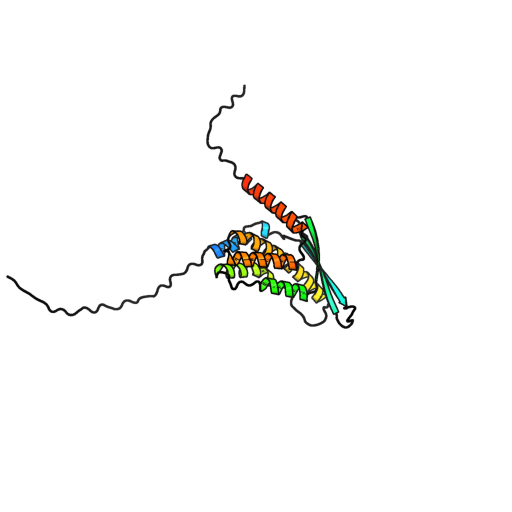 1
ATOM 677 O O . VAL A 1 86 ? -1.277 -4.594 -10.816 1.00 97.75 86 VAL A O 1
ATOM 680 N N . ARG A 1 87 ? -2.569 -2.985 -11.700 1.00 97.56 87 ARG A N 1
ATOM 681 C CA . ARG A 1 87 ? -1.638 -2.640 -12.787 1.00 97.56 87 ARG A CA 1
ATOM 682 C C . ARG A 1 87 ? -1.292 -1.165 -12.725 1.00 97.56 87 ARG A C 1
ATOM 684 O O . ARG A 1 87 ? -2.101 -0.323 -13.093 1.00 97.56 87 ARG A O 1
ATOM 691 N N . GLN A 1 88 ? -0.079 -0.849 -12.283 1.00 96.50 88 GLN A N 1
ATOM 692 C CA . GLN A 1 88 ? 0.347 0.539 -12.123 1.00 96.50 88 GLN A CA 1
ATOM 693 C C . GLN A 1 88 ? 1.791 0.760 -12.571 1.00 96.50 88 GLN A C 1
ATOM 695 O O . GLN A 1 88 ? 2.666 -0.091 -12.422 1.00 96.50 88 GLN A O 1
ATOM 700 N N . ARG A 1 89 ? 2.054 1.961 -13.088 1.00 95.06 89 ARG A N 1
ATOM 701 C CA . ARG A 1 89 ? 3.410 2.467 -13.340 1.00 95.06 89 ARG A CA 1
ATOM 702 C C . ARG A 1 89 ? 4.057 2.959 -12.045 1.00 95.06 89 ARG A C 1
ATOM 704 O O . ARG A 1 89 ? 3.355 3.443 -11.156 1.00 95.06 89 ARG A O 1
ATOM 711 N N . PHE A 1 90 ? 5.392 2.954 -11.983 1.00 95.25 90 PHE A N 1
ATOM 712 C CA . PHE A 1 90 ? 6.149 3.414 -10.805 1.00 95.25 90 PHE A CA 1
ATOM 713 C C . PHE A 1 90 ? 5.684 4.783 -10.288 1.00 95.25 90 PHE A C 1
ATOM 715 O O . PHE A 1 90 ? 5.484 4.960 -9.090 1.00 95.25 90 PHE A O 1
ATOM 722 N N . SER A 1 91 ? 5.456 5.747 -11.186 1.00 94.44 91 SER A N 1
ATOM 723 C CA . SER A 1 91 ? 5.052 7.102 -10.797 1.00 94.44 91 SER A CA 1
ATOM 724 C C . SER A 1 91 ? 3.685 7.163 -10.113 1.00 94.44 91 SER A C 1
ATOM 726 O O . SER A 1 91 ? 3.495 8.011 -9.246 1.00 94.44 91 SER A O 1
ATOM 728 N N . ARG A 1 92 ? 2.748 6.263 -10.450 1.00 96.69 92 ARG A N 1
ATOM 729 C CA . ARG A 1 92 ? 1.441 6.188 -9.781 1.00 96.69 92 ARG A CA 1
ATOM 730 C C . ARG A 1 92 ? 1.588 5.615 -8.374 1.00 96.69 92 ARG A C 1
ATOM 732 O O . ARG A 1 92 ? 1.101 6.230 -7.433 1.00 96.69 92 ARG A O 1
ATOM 739 N N . VAL A 1 93 ? 2.334 4.519 -8.228 1.00 97.12 93 VAL A N 1
ATOM 740 C CA . VAL A 1 93 ? 2.618 3.901 -6.921 1.00 97.12 93 VAL A CA 1
ATOM 741 C C . VAL A 1 93 ? 3.344 4.891 -6.003 1.00 97.12 93 VAL A C 1
ATOM 743 O O . VAL A 1 93 ? 2.986 5.048 -4.840 1.00 97.12 93 VAL A O 1
ATOM 746 N N . TYR A 1 94 ? 4.324 5.622 -6.541 1.00 96.75 94 TYR A N 1
ATOM 747 C CA . TYR A 1 94 ? 5.050 6.660 -5.811 1.00 96.75 94 TYR A CA 1
ATOM 748 C C . TYR A 1 94 ? 4.139 7.814 -5.368 1.00 96.75 94 TYR A C 1
ATOM 750 O O . TYR A 1 94 ? 4.229 8.260 -4.226 1.00 96.75 94 TYR A O 1
ATOM 758 N N . ALA A 1 95 ? 3.245 8.285 -6.245 1.00 97.12 95 ALA A N 1
ATOM 759 C CA . ALA A 1 95 ? 2.277 9.323 -5.898 1.00 97.12 95 ALA A CA 1
ATOM 760 C C . ALA A 1 95 ? 1.319 8.862 -4.788 1.00 97.12 95 ALA A C 1
ATOM 762 O O . ALA A 1 95 ? 1.080 9.614 -3.848 1.00 97.12 95 ALA A O 1
ATOM 763 N N . ASN A 1 96 ? 0.839 7.616 -4.853 1.00 97.25 96 ASN A N 1
ATOM 764 C CA . ASN A 1 96 ? -0.002 7.034 -3.807 1.00 97.25 96 ASN A CA 1
ATOM 765 C C . ASN A 1 96 ? 0.747 6.968 -2.470 1.00 97.25 96 ASN A C 1
ATOM 767 O O . ASN A 1 96 ? 0.221 7.411 -1.454 1.00 97.25 96 ASN A O 1
ATOM 771 N N . ARG A 1 97 ? 2.003 6.496 -2.470 1.00 97.06 97 ARG A N 1
ATOM 772 C CA . ARG A 1 97 ? 2.850 6.502 -1.268 1.00 97.06 97 ARG A CA 1
ATOM 773 C C . ARG A 1 97 ? 2.975 7.898 -0.675 1.00 97.06 97 ARG A C 1
ATOM 775 O O . ARG A 1 97 ? 2.868 8.050 0.536 1.00 97.06 97 ARG A O 1
ATOM 782 N N . LYS A 1 98 ? 3.238 8.896 -1.519 1.00 96.25 98 LYS A N 1
ATOM 783 C CA . LYS A 1 98 ? 3.368 10.286 -1.087 1.00 96.25 98 LYS A CA 1
ATOM 784 C C . LYS A 1 98 ? 2.073 10.767 -0.425 1.00 96.25 98 LYS A C 1
ATOM 786 O O . LYS A 1 98 ? 2.132 11.220 0.707 1.00 96.25 98 LYS A O 1
ATOM 791 N N . ALA A 1 99 ? 0.925 10.554 -1.068 1.00 96.12 99 ALA A N 1
ATOM 792 C CA . ALA A 1 99 ? -0.379 10.919 -0.515 1.00 96.12 99 ALA A CA 1
ATOM 793 C C . ALA A 1 99 ? -0.670 10.237 0.834 1.00 96.12 99 ALA A C 1
ATOM 795 O O . ALA A 1 99 ? -1.175 10.883 1.743 1.00 96.12 99 ALA A O 1
ATOM 796 N N . ILE A 1 100 ? -0.314 8.956 0.985 1.00 96.19 100 ILE A N 1
ATOM 797 C CA . ILE A 1 100 ? -0.482 8.213 2.244 1.00 96.19 100 ILE A CA 1
ATOM 798 C C . ILE A 1 100 ? 0.398 8.803 3.355 1.00 96.19 100 ILE A C 1
ATOM 800 O O . ILE A 1 100 ? -0.074 9.009 4.466 1.00 96.19 100 ILE A O 1
ATOM 804 N N . LEU A 1 101 ? 1.669 9.094 3.065 1.00 95.06 101 LEU A N 1
ATOM 805 C CA . LEU A 1 101 ? 2.598 9.662 4.050 1.00 95.06 101 LEU A CA 1
ATOM 806 C C . LEU A 1 101 ? 2.287 11.120 4.408 1.00 95.06 101 LEU A C 1
ATOM 808 O O . LEU A 1 101 ? 2.647 11.567 5.493 1.00 95.06 101 LEU A O 1
ATOM 812 N N . GLU A 1 102 ? 1.652 11.850 3.495 1.00 91.62 102 GLU A N 1
ATOM 813 C CA . GLU A 1 102 ? 1.233 13.243 3.666 1.00 91.62 102 GLU A CA 1
ATOM 814 C C . GLU A 1 102 ? -0.200 13.374 4.196 1.00 91.62 102 GLU A C 1
ATOM 816 O O . GLU A 1 102 ? -0.711 14.491 4.273 1.00 91.62 102 GLU A O 1
ATOM 821 N N . ALA A 1 103 ? -0.856 12.267 4.571 1.00 88.25 103 ALA A N 1
ATOM 822 C CA . ALA A 1 103 ? -2.161 12.314 5.218 1.00 88.25 103 ALA A CA 1
ATOM 823 C C . ALA A 1 103 ? -2.085 13.269 6.424 1.00 88.25 103 ALA A C 1
ATOM 825 O O . ALA A 1 103 ? -1.353 13.020 7.384 1.00 88.25 103 ALA A O 1
ATOM 826 N N . SER A 1 104 ? -2.777 14.411 6.321 1.00 77.25 104 SER A N 1
ATOM 827 C CA . SER A 1 104 ? -2.532 15.556 7.201 1.00 77.25 104 SER A CA 1
ATOM 828 C C . SER A 1 104 ? -2.776 15.191 8.659 1.00 77.25 104 SER A C 1
ATOM 830 O O . SER A 1 104 ? -3.892 14.862 9.051 1.00 77.25 104 SER A O 1
ATOM 832 N N . SER A 1 105 ? -1.726 15.308 9.467 1.00 84.31 105 SER A N 1
ATOM 833 C CA . SER A 1 105 ? -1.777 15.162 10.919 1.00 84.31 105 SER A CA 1
ATOM 834 C C . SER A 1 105 ? -1.756 16.517 11.629 1.00 84.31 105 SER A C 1
ATOM 836 O O . SER A 1 105 ? -1.464 16.576 12.820 1.00 84.31 105 SER A O 1
ATOM 838 N N . GLU A 1 106 ? -1.968 17.631 10.919 1.00 85.19 106 GLU A N 1
ATOM 839 C CA . GLU A 1 106 ? -1.800 18.987 11.471 1.00 85.19 106 GLU A CA 1
ATOM 840 C C . GLU A 1 106 ? -2.692 19.215 12.692 1.00 85.19 106 GLU A C 1
ATOM 842 O O . GLU A 1 106 ? -2.231 19.725 13.717 1.00 85.19 106 GLU A O 1
ATOM 847 N N . LYS A 1 107 ? -3.936 18.738 12.586 1.00 84.06 107 LYS A N 1
ATOM 848 C CA . LYS A 1 107 ? -4.983 18.831 13.607 1.00 84.06 107 LYS A CA 1
ATOM 849 C C . LYS A 1 107 ? -4.885 17.760 14.697 1.00 84.06 107 LYS A C 1
ATOM 851 O O . LYS A 1 107 ? -5.677 17.802 15.629 1.00 84.06 107 LYS A O 1
ATOM 856 N N . CYS A 1 108 ? -3.955 16.810 14.583 1.00 91.44 108 CYS A N 1
ATOM 857 C CA . CYS A 1 108 ? -3.766 15.775 15.594 1.00 91.44 108 CYS A CA 1
ATOM 858 C C . CYS A 1 108 ? -3.078 16.329 16.847 1.00 91.44 108 CYS A C 1
ATOM 860 O O . CYS A 1 108 ? -2.222 17.223 16.769 1.00 91.44 108 CYS A O 1
ATOM 862 N N . SER A 1 109 ? -3.405 15.710 17.981 1.00 91.75 109 SER A N 1
ATOM 863 C CA . SER A 1 109 ? -2.658 15.807 19.236 1.00 91.75 109 SER A CA 1
ATOM 864 C C . SER A 1 109 ? -1.177 15.439 19.043 1.00 91.75 109 SER A C 1
ATOM 866 O O . SER A 1 109 ? -0.780 14.845 18.032 1.00 91.75 109 SER A O 1
ATOM 868 N N . THR A 1 110 ? -0.326 15.800 20.004 1.00 92.50 110 THR A N 1
ATOM 869 C CA . THR A 1 110 ? 1.102 15.441 19.967 1.00 92.50 110 THR A CA 1
ATOM 870 C C . THR A 1 110 ? 1.278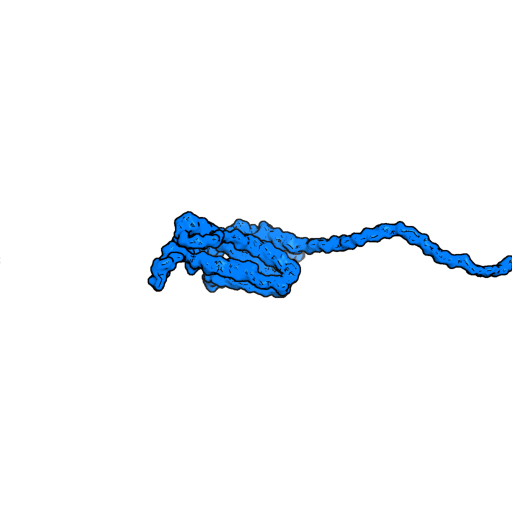 13.922 19.964 1.00 92.50 110 THR A C 1
ATOM 872 O O . THR A 1 110 ? 2.068 13.390 19.183 1.00 92.50 110 THR A O 1
ATOM 875 N N . GLU A 1 111 ? 0.490 13.229 20.778 1.00 90.94 111 GLU A N 1
ATOM 876 C CA . GLU A 1 111 ? 0.419 11.775 20.889 1.00 90.94 111 GLU A CA 1
ATOM 877 C C . GLU A 1 111 ? -0.049 11.158 19.565 1.00 90.94 111 GLU A C 1
ATOM 879 O O . GLU A 1 111 ? 0.609 10.267 19.028 1.00 90.94 111 GLU A O 1
ATOM 884 N N . GLY A 1 112 ? -1.112 11.700 18.961 1.00 91.38 112 GLY A N 1
ATOM 885 C CA . GLY A 1 112 ? -1.609 11.264 17.655 1.00 91.38 112 GLY A CA 1
ATOM 886 C C . GLY A 1 112 ? -0.572 11.413 16.539 1.00 91.38 112 GLY A C 1
ATOM 887 O O . GLY A 1 112 ? -0.384 10.507 15.726 1.00 91.38 112 GLY A O 1
ATOM 888 N N . LYS A 1 113 ? 0.181 12.520 16.527 1.00 92.38 113 LYS A N 1
ATOM 889 C CA . LYS A 1 113 ? 1.295 12.735 15.583 1.00 92.38 113 LYS A CA 1
ATOM 890 C C . LYS A 1 113 ? 2.407 11.699 15.765 1.00 92.38 113 LYS A C 1
ATOM 892 O O . LYS A 1 113 ? 2.971 11.229 14.774 1.00 92.38 113 LYS A O 1
ATOM 897 N N . GLN A 1 114 ? 2.742 11.351 17.007 1.00 90.88 114 GLN A N 1
ATOM 898 C CA . GLN A 1 114 ? 3.751 10.330 17.303 1.00 90.88 114 GLN A CA 1
ATOM 899 C C . GLN A 1 114 ? 3.284 8.938 16.870 1.00 90.88 114 GLN A C 1
ATOM 901 O O . GLN A 1 114 ? 4.038 8.237 16.191 1.00 90.88 114 GLN A O 1
ATOM 906 N N . LEU A 1 115 ? 2.035 8.584 17.181 1.00 90.56 115 LEU A N 1
ATOM 907 C CA . LEU A 1 115 ? 1.403 7.340 16.749 1.00 90.56 115 LEU A CA 1
ATOM 908 C C . LEU A 1 115 ? 1.448 7.207 15.224 1.00 90.56 115 LEU A C 1
ATOM 910 O O . LEU A 1 115 ? 2.009 6.242 14.709 1.00 90.56 115 LEU A O 1
ATOM 914 N N . LEU A 1 116 ? 0.943 8.206 14.493 1.00 91.88 116 LEU A N 1
ATOM 915 C CA . LEU A 1 116 ? 0.930 8.203 13.028 1.00 91.88 116 LEU A CA 1
ATOM 916 C C . LEU A 1 116 ? 2.340 8.048 12.445 1.00 91.88 116 LEU A C 1
ATOM 918 O O . LEU A 1 116 ? 2.549 7.247 11.535 1.00 91.88 116 LEU A O 1
ATOM 922 N N . ARG A 1 117 ? 3.339 8.747 12.997 1.00 91.88 117 ARG A N 1
ATOM 923 C CA . ARG A 1 117 ? 4.738 8.597 12.567 1.00 91.88 117 ARG A CA 1
ATOM 924 C C . ARG A 1 117 ? 5.251 7.169 12.773 1.00 91.88 117 ARG A C 1
ATOM 926 O O . ARG A 1 117 ? 5.950 6.652 11.901 1.00 91.88 117 ARG A O 1
ATOM 933 N N . GLY A 1 118 ? 4.919 6.552 13.907 1.00 90.88 118 GLY A N 1
ATOM 934 C CA . GLY A 1 118 ? 5.257 5.162 14.208 1.00 90.88 118 GLY A CA 1
ATOM 935 C C . GLY A 1 118 ? 4.623 4.199 13.208 1.00 90.88 118 GLY A C 1
ATOM 936 O O . GLY A 1 118 ? 5.334 3.422 12.569 1.00 90.88 118 GLY A O 1
ATOM 937 N N . LEU A 1 119 ? 3.312 4.332 12.993 1.00 91.94 119 LEU A N 1
ATOM 938 C CA . LEU A 1 119 ? 2.543 3.515 12.053 1.00 91.94 119 LEU A CA 1
ATOM 939 C C . LEU A 1 119 ? 3.052 3.644 10.614 1.00 91.94 119 LEU A C 1
ATOM 941 O O . LEU A 1 119 ? 3.120 2.652 9.900 1.00 91.94 119 LEU A O 1
ATOM 945 N N . MET A 1 120 ? 3.451 4.840 10.172 1.00 93.56 120 MET A N 1
ATOM 946 C CA . MET A 1 120 ? 3.914 5.064 8.796 1.00 93.56 120 MET A CA 1
ATOM 947 C C . MET A 1 120 ? 5.367 4.630 8.546 1.00 93.56 120 MET A C 1
ATOM 949 O O . MET A 1 120 ? 5.805 4.585 7.392 1.00 93.56 120 MET A O 1
ATOM 953 N N . ARG A 1 121 ? 6.142 4.305 9.590 1.00 92.12 121 ARG A N 1
ATOM 954 C CA . ARG A 1 121 ? 7.570 3.959 9.476 1.00 92.12 121 ARG A CA 1
ATOM 955 C C . ARG A 1 121 ? 7.858 2.834 8.465 1.00 92.12 121 ARG A C 1
ATOM 957 O O . ARG A 1 121 ? 8.789 3.014 7.676 1.00 92.12 121 ARG A O 1
ATOM 964 N N . PRO A 1 122 ? 7.091 1.727 8.401 1.00 92.88 122 PRO A N 1
ATOM 965 C CA . PRO A 1 122 ? 7.336 0.657 7.431 1.00 92.88 122 PRO A CA 1
ATOM 966 C C . PRO A 1 122 ? 7.212 1.112 5.971 1.00 92.88 122 PRO A C 1
ATOM 968 O O . PRO A 1 122 ? 7.907 0.593 5.101 1.00 92.88 122 PRO A O 1
ATOM 971 N N . LEU A 1 123 ? 6.386 2.128 5.693 1.00 94.38 123 LEU A N 1
ATOM 972 C CA . LEU A 1 123 ? 6.189 2.662 4.340 1.00 94.38 123 LEU A CA 1
ATOM 973 C C . LEU A 1 123 ? 7.365 3.524 3.865 1.00 94.38 123 LEU A C 1
ATOM 975 O O . LEU A 1 123 ? 7.410 3.921 2.696 1.00 94.38 123 LEU A O 1
ATOM 979 N N . GLN A 1 124 ? 8.326 3.830 4.746 1.00 91.75 124 GLN A N 1
ATOM 980 C CA . GLN A 1 124 ? 9.507 4.596 4.368 1.00 91.75 124 GLN A CA 1
ATOM 981 C C . GLN A 1 124 ? 10.410 3.815 3.412 1.00 91.75 124 GLN A C 1
ATOM 983 O O . GLN A 1 124 ? 10.941 4.411 2.473 1.00 91.75 124 GLN A O 1
ATOM 988 N N . ALA A 1 125 ? 10.503 2.493 3.579 1.00 92.00 125 ALA A N 1
ATOM 989 C CA . ALA A 1 125 ? 11.190 1.617 2.643 1.00 92.00 125 ALA A CA 1
ATOM 990 C C . ALA A 1 125 ? 10.424 1.558 1.310 1.00 92.00 125 ALA A C 1
ATOM 992 O O . ALA A 1 125 ? 9.292 1.083 1.238 1.00 92.00 125 ALA A O 1
ATOM 993 N N . PHE A 1 126 ? 11.033 2.074 0.242 1.00 94.31 126 PHE A N 1
ATOM 994 C CA . PHE A 1 126 ? 10.426 2.118 -1.086 1.00 94.31 126 PHE A CA 1
ATOM 995 C C . PHE A 1 126 ? 11.507 2.146 -2.175 1.00 94.31 126 PHE A C 1
ATOM 997 O O . PHE A 1 126 ? 12.569 2.733 -1.941 1.00 94.31 126 PHE A O 1
ATOM 1004 N N . PRO A 1 127 ? 11.270 1.563 -3.369 1.00 93.81 127 PRO A N 1
ATOM 1005 C CA . PRO A 1 127 ? 12.251 1.609 -4.448 1.00 93.81 127 PRO A CA 1
ATOM 1006 C C . PRO A 1 127 ? 12.611 3.042 -4.847 1.00 93.81 127 PRO A C 1
ATOM 1008 O O . PRO A 1 127 ? 11.752 3.924 -4.940 1.00 93.81 127 PRO A O 1
ATOM 1011 N N . LYS A 1 128 ? 13.893 3.279 -5.132 1.00 90.81 128 LYS A N 1
ATOM 1012 C CA . LYS A 1 128 ? 14.377 4.619 -5.468 1.00 90.81 128 LYS A CA 1
ATOM 1013 C C . LYS A 1 128 ? 13.805 5.090 -6.807 1.00 90.81 128 LYS A C 1
ATOM 1015 O O . LYS A 1 128 ? 13.712 4.340 -7.786 1.00 90.81 128 LYS A O 1
ATOM 1020 N N . ARG A 1 129 ? 13.463 6.379 -6.871 1.00 89.19 129 ARG A N 1
ATOM 1021 C CA . ARG A 1 129 ? 13.157 7.046 -8.139 1.00 89.19 129 ARG A CA 1
ATOM 1022 C C . ARG A 1 129 ? 14.448 7.147 -8.951 1.00 89.19 129 ARG A C 1
ATOM 1024 O O . ARG A 1 129 ? 15.470 7.581 -8.432 1.00 89.19 129 ARG A O 1
ATOM 1031 N N . ARG A 1 130 ? 14.390 6.740 -10.217 1.00 87.56 130 ARG A N 1
ATOM 1032 C CA . ARG A 1 130 ? 15.506 6.817 -11.170 1.00 87.56 130 ARG A CA 1
ATOM 1033 C C . ARG A 1 130 ? 15.053 7.613 -12.389 1.00 87.56 130 ARG A C 1
ATOM 1035 O O . ARG A 1 130 ? 13.862 7.602 -12.708 1.00 87.56 130 ARG A O 1
ATOM 1042 N N . PHE A 1 131 ? 15.988 8.309 -13.023 1.00 80.88 131 PHE A N 1
ATOM 1043 C CA . PHE A 1 131 ? 15.773 9.008 -14.287 1.00 80.88 131 PHE A CA 1
ATOM 1044 C C . PHE A 1 131 ? 16.330 8.149 -15.425 1.00 80.88 131 PHE A C 1
ATOM 1046 O O . PHE A 1 131 ? 17.363 7.508 -15.246 1.00 80.88 131 PHE A O 1
ATOM 1053 N N . GLY A 1 132 ? 15.648 8.131 -16.568 1.00 80.69 132 GLY A N 1
ATOM 1054 C CA . GLY A 1 132 ? 16.015 7.300 -17.718 1.00 80.69 132 GLY A CA 1
ATOM 1055 C C . GLY A 1 132 ? 15.126 6.068 -17.896 1.00 80.69 132 GLY A C 1
ATOM 1056 O O . GLY A 1 132 ? 14.123 5.899 -17.200 1.00 80.69 132 GLY A O 1
ATOM 1057 N N . ILE A 1 133 ? 15.489 5.243 -18.878 1.00 83.50 133 ILE A N 1
ATOM 1058 C CA . ILE A 1 133 ? 14.774 4.014 -19.239 1.00 83.50 133 ILE A CA 1
ATOM 1059 C C . ILE A 1 133 ? 15.117 2.923 -18.219 1.00 83.50 133 ILE A C 1
ATOM 1061 O O . ILE A 1 133 ? 16.278 2.752 -17.849 1.00 83.50 133 ILE A O 1
ATOM 1065 N N . ASP A 1 134 ? 14.105 2.191 -17.755 1.00 87.25 134 ASP A N 1
ATOM 1066 C CA . ASP A 1 134 ? 14.313 1.056 -16.858 1.00 87.25 134 ASP A CA 1
ATOM 1067 C C . ASP A 1 134 ? 15.019 -0.084 -17.610 1.00 87.25 134 ASP A C 1
ATOM 1069 O O . ASP A 1 134 ? 14.528 -0.548 -18.638 1.00 87.25 134 ASP A O 1
ATOM 1073 N N . CYS A 1 135 ? 16.136 -0.568 -17.071 1.00 90.62 135 CYS A N 1
ATOM 1074 C CA . CYS A 1 135 ? 16.736 -1.843 -17.463 1.00 90.62 135 CYS A CA 1
ATOM 1075 C C . CYS A 1 135 ? 16.255 -2.982 -16.546 1.00 90.62 135 CYS A C 1
ATOM 1077 O O . CYS A 1 135 ? 15.651 -2.738 -15.497 1.00 90.62 135 CYS A O 1
ATOM 1079 N N . ASP A 1 136 ? 16.550 -4.231 -16.905 1.00 91.31 136 ASP A N 1
ATOM 1080 C CA . ASP A 1 136 ? 16.044 -5.416 -16.195 1.00 91.31 136 ASP A CA 1
ATOM 1081 C C . ASP A 1 136 ? 16.412 -5.451 -14.704 1.00 91.31 136 ASP A C 1
ATOM 1083 O O . ASP A 1 136 ? 15.603 -5.864 -13.866 1.00 91.31 136 ASP A O 1
ATOM 1087 N N . SER A 1 137 ? 17.597 -4.952 -14.337 1.00 92.31 137 SER A N 1
ATOM 1088 C CA . SER A 1 137 ? 18.007 -4.851 -12.931 1.00 92.31 137 SER A CA 1
ATOM 1089 C C . SER A 1 137 ? 17.140 -3.858 -12.151 1.00 92.31 137 SER A C 1
ATOM 1091 O O . SER A 1 137 ? 16.720 -4.156 -11.034 1.00 92.31 137 SER A O 1
ATOM 1093 N N . VAL A 1 138 ? 16.783 -2.720 -12.758 1.00 93.31 138 VAL A N 1
ATOM 1094 C CA . VAL A 1 138 ? 15.872 -1.725 -12.168 1.00 93.31 138 VAL A CA 1
ATOM 1095 C C . VAL A 1 138 ? 14.460 -2.288 -12.031 1.00 93.31 138 VAL A C 1
ATOM 1097 O O . VAL A 1 138 ? 13.804 -2.066 -11.011 1.00 93.31 138 VAL A O 1
ATOM 1100 N N . VAL A 1 139 ? 13.984 -3.030 -13.035 1.00 94.56 139 VAL A N 1
ATOM 1101 C CA . VAL A 1 139 ? 12.667 -3.681 -12.988 1.00 94.56 139 VAL A CA 1
ATOM 1102 C C . VAL A 1 139 ? 12.613 -4.724 -11.870 1.00 94.56 139 VAL A C 1
ATOM 1104 O O . VAL A 1 139 ? 11.611 -4.797 -11.152 1.00 94.56 139 VAL A O 1
ATOM 1107 N N . THR A 1 140 ? 13.685 -5.496 -11.690 1.00 94.38 140 THR A N 1
ATOM 1108 C CA . THR A 1 140 ? 13.800 -6.510 -10.631 1.00 94.38 140 THR A CA 1
ATOM 1109 C C . THR A 1 140 ? 13.820 -5.861 -9.247 1.00 94.38 140 THR A C 1
ATOM 1111 O O . THR A 1 140 ? 12.954 -6.171 -8.428 1.00 94.38 140 THR A O 1
ATOM 1114 N N . GLU A 1 141 ? 14.697 -4.873 -9.024 1.00 95.19 141 GLU A N 1
A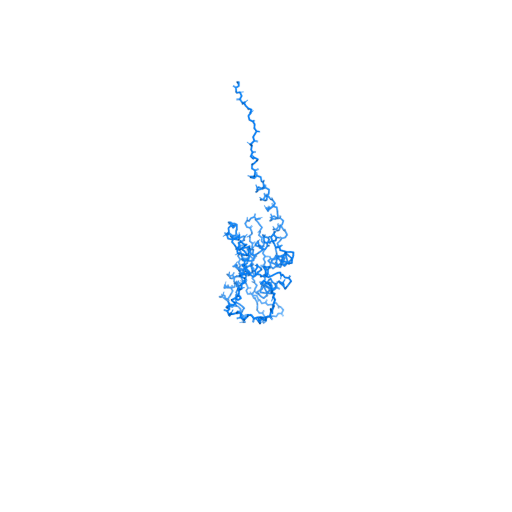TOM 1115 C CA . GLU A 1 141 ? 14.778 -4.097 -7.772 1.00 95.19 141 GLU A CA 1
ATOM 1116 C C . GLU A 1 141 ? 13.410 -3.510 -7.388 1.00 95.19 141 GLU A C 1
ATOM 1118 O O . GLU A 1 141 ? 12.945 -3.634 -6.252 1.00 95.19 141 GLU A O 1
ATOM 1123 N N . ARG A 1 142 ? 12.722 -2.882 -8.351 1.00 95.81 142 ARG A N 1
ATOM 1124 C CA . ARG A 1 142 ? 11.396 -2.297 -8.118 1.00 95.81 142 ARG A CA 1
ATOM 1125 C C . ARG A 1 142 ? 10.339 -3.352 -7.839 1.00 95.81 142 ARG A C 1
ATOM 1127 O O . ARG A 1 142 ? 9.493 -3.121 -6.982 1.00 95.81 142 ARG A O 1
ATOM 1134 N N . SER A 1 143 ? 10.376 -4.492 -8.524 1.00 96.50 143 SER A N 1
ATOM 1135 C CA . SER A 1 143 ? 9.420 -5.580 -8.294 1.00 96.50 143 SER A CA 1
ATOM 1136 C C . SER A 1 143 ? 9.554 -6.144 -6.876 1.00 96.50 143 SER A C 1
ATOM 1138 O O . SER A 1 143 ? 8.545 -6.341 -6.196 1.00 96.50 143 SER A O 1
ATOM 1140 N N . GLU A 1 144 ? 10.783 -6.331 -6.394 1.00 95.88 144 GLU A N 1
ATOM 1141 C CA . GLU A 1 144 ? 11.053 -6.773 -5.024 1.00 95.88 144 GLU A CA 1
ATOM 1142 C C . GLU A 1 144 ? 10.629 -5.734 -3.987 1.00 95.88 144 GLU A C 1
ATOM 1144 O O . GLU A 1 144 ? 9.912 -6.062 -3.036 1.00 95.88 144 GLU A O 1
ATOM 1149 N N . GLY A 1 145 ? 11.005 -4.470 -4.185 1.00 96.50 145 GLY A N 1
ATOM 1150 C CA . GLY A 1 145 ? 10.624 -3.416 -3.253 1.00 96.50 145 GLY A CA 1
ATOM 1151 C C . GLY A 1 145 ? 9.119 -3.128 -3.260 1.00 96.50 145 GLY A C 1
ATOM 1152 O O . GLY A 1 145 ? 8.561 -2.823 -2.211 1.00 96.50 145 GLY A O 1
ATOM 1153 N N . PHE A 1 146 ? 8.417 -3.310 -4.385 1.00 97.50 146 PHE A N 1
ATOM 1154 C CA . PHE A 1 146 ? 6.951 -3.258 -4.421 1.00 97.50 146 PHE A CA 1
ATOM 1155 C C . PHE A 1 146 ? 6.303 -4.414 -3.670 1.00 97.50 146 PHE A C 1
ATOM 1157 O O . PHE A 1 146 ? 5.315 -4.184 -2.981 1.00 97.50 146 PHE A O 1
ATOM 1164 N N . ARG A 1 147 ? 6.859 -5.628 -3.726 1.00 96.31 147 ARG A N 1
ATOM 1165 C CA . ARG A 1 147 ? 6.370 -6.742 -2.900 1.00 96.31 147 ARG A CA 1
ATOM 1166 C C . ARG A 1 147 ? 6.455 -6.400 -1.409 1.00 96.31 147 ARG A C 1
ATOM 1168 O O . ARG A 1 147 ? 5.468 -6.566 -0.696 1.00 96.31 147 ARG A O 1
ATOM 1175 N N . GLY A 1 148 ? 7.600 -5.879 -0.961 1.00 95.50 148 GLY A N 1
ATOM 1176 C CA . GLY A 1 148 ? 7.778 -5.429 0.424 1.00 95.50 148 GLY A CA 1
ATOM 1177 C C . GLY A 1 148 ? 6.829 -4.287 0.796 1.00 95.50 148 GLY A C 1
ATOM 1178 O O . GLY A 1 148 ? 6.169 -4.338 1.830 1.00 95.50 148 GLY A O 1
ATOM 1179 N N . TYR A 1 149 ? 6.690 -3.297 -0.086 1.00 97.06 149 TYR A N 1
ATOM 1180 C CA . TYR A 1 149 ? 5.800 -2.156 0.118 1.00 97.06 149 TYR A CA 1
ATOM 1181 C C . TYR A 1 149 ? 4.321 -2.556 0.212 1.00 97.06 149 TYR A C 1
ATOM 1183 O O . TYR A 1 149 ? 3.620 -2.061 1.088 1.00 97.06 149 TYR A O 1
ATOM 1191 N N . ILE A 1 150 ? 3.843 -3.479 -0.632 1.00 97.19 150 ILE A N 1
ATOM 1192 C CA . ILE A 1 150 ? 2.467 -3.996 -0.553 1.00 97.19 150 ILE A CA 1
ATOM 1193 C C . ILE A 1 150 ? 2.244 -4.692 0.789 1.00 97.19 150 ILE A C 1
ATOM 1195 O O . ILE A 1 150 ? 1.248 -4.416 1.447 1.00 97.19 150 ILE A O 1
ATOM 1199 N N . SER A 1 151 ? 3.178 -5.538 1.234 1.00 95.06 151 SER A N 1
ATOM 1200 C CA . SER A 1 151 ? 3.081 -6.161 2.560 1.00 95.06 151 SER A CA 1
ATOM 1201 C C . SER A 1 151 ? 2.972 -5.098 3.656 1.00 95.06 151 SER A C 1
ATOM 1203 O O . SER A 1 151 ? 2.073 -5.154 4.493 1.00 95.06 151 SER A O 1
ATOM 1205 N N . ALA A 1 152 ? 3.841 -4.084 3.612 1.00 95.31 152 ALA A N 1
ATOM 1206 C CA . ALA A 1 152 ? 3.838 -2.988 4.572 1.00 95.31 152 ALA A CA 1
ATOM 1207 C C . ALA A 1 152 ? 2.517 -2.200 4.561 1.00 95.31 152 ALA A C 1
ATOM 1209 O O . ALA A 1 152 ? 2.004 -1.888 5.630 1.00 95.31 152 ALA A O 1
ATOM 1210 N N . LEU A 1 153 ? 1.920 -1.931 3.393 1.00 97.06 153 LEU A N 1
ATOM 1211 C CA . LEU A 1 153 ? 0.617 -1.261 3.288 1.00 97.06 153 LEU A CA 1
ATOM 1212 C C . LEU A 1 153 ? -0.478 -1.993 4.067 1.00 97.06 153 LEU A C 1
ATOM 1214 O O . LEU A 1 153 ? -1.252 -1.351 4.774 1.00 97.06 153 LEU A O 1
ATOM 1218 N N . PHE A 1 154 ? -0.532 -3.321 3.967 1.00 95.44 154 PHE A N 1
ATOM 1219 C CA . PHE A 1 154 ? -1.530 -4.113 4.685 1.00 95.44 154 PHE A CA 1
ATOM 1220 C C . PHE A 1 154 ? -1.288 -4.123 6.194 1.00 95.44 154 PHE A C 1
ATOM 1222 O O . PHE A 1 154 ? -2.243 -3.967 6.950 1.00 95.44 154 PHE A O 1
ATOM 1229 N N . HIS A 1 155 ? -0.033 -4.229 6.641 1.00 93.00 155 HIS A N 1
ATOM 1230 C CA . HIS A 1 155 ? 0.287 -4.130 8.070 1.00 93.00 155 HIS A CA 1
ATOM 1231 C C . HIS A 1 155 ? -0.069 -2.760 8.641 1.00 93.00 155 HIS A C 1
ATOM 1233 O O . HIS A 1 155 ? -0.670 -2.674 9.707 1.00 93.00 155 HIS A O 1
ATOM 1239 N N . VAL A 1 156 ? 0.253 -1.688 7.916 1.00 94.75 156 VAL A N 1
ATOM 1240 C CA . VAL A 1 156 ? -0.094 -0.329 8.333 1.00 94.75 156 VAL A CA 1
ATOM 1241 C C . VAL A 1 156 ? -1.605 -0.131 8.357 1.00 94.75 156 VAL A C 1
ATOM 1243 O O . VAL A 1 156 ? -2.115 0.433 9.317 1.00 94.75 156 VAL A O 1
ATOM 1246 N N . ARG A 1 157 ? -2.340 -0.644 7.362 1.00 96.06 157 ARG A N 1
ATOM 1247 C CA . ARG A 1 157 ? -3.808 -0.611 7.366 1.00 96.06 157 ARG A CA 1
ATOM 1248 C C . ARG A 1 157 ? -4.382 -1.315 8.592 1.00 96.06 157 ARG A C 1
ATOM 1250 O O . ARG A 1 157 ? -5.239 -0.742 9.256 1.00 96.06 157 ARG A O 1
ATOM 1257 N N . GLU A 1 158 ? -3.913 -2.521 8.900 1.00 92.50 158 GLU A N 1
ATOM 1258 C CA . GLU A 1 158 ? -4.377 -3.275 10.067 1.00 92.50 158 GLU A CA 1
ATOM 1259 C C . GLU A 1 158 ? -4.078 -2.526 11.369 1.00 92.50 158 GLU A C 1
ATOM 1261 O O . GLU A 1 158 ? -4.967 -2.329 12.193 1.00 92.50 158 GLU A O 1
ATOM 1266 N N . ALA A 1 159 ? -2.856 -2.014 11.512 1.00 91.69 159 ALA A N 1
ATOM 1267 C CA . ALA A 1 159 ? -2.448 -1.246 12.678 1.00 91.69 159 ALA A CA 1
ATOM 1268 C C . ALA A 1 159 ? -3.259 0.052 12.837 1.00 91.69 159 ALA A C 1
ATOM 1270 O O . ALA A 1 159 ? -3.636 0.411 13.953 1.00 91.69 159 ALA A O 1
ATOM 1271 N N . CYS A 1 160 ? -3.588 0.734 11.734 1.00 95.00 160 CYS A N 1
ATOM 1272 C CA . CYS A 1 160 ? -4.489 1.883 11.755 1.00 95.00 160 CYS A CA 1
ATOM 1273 C C . CYS A 1 160 ? -5.888 1.499 12.240 1.00 95.00 160 CYS A C 1
ATOM 1275 O O . CYS A 1 160 ? -6.469 2.262 13.002 1.00 95.00 160 CYS A O 1
ATOM 1277 N N . ILE A 1 161 ? -6.421 0.347 11.817 1.00 92.81 161 ILE A N 1
ATOM 1278 C CA . ILE A 1 161 ? -7.746 -0.124 12.242 1.00 92.81 161 ILE A CA 1
ATOM 1279 C C . ILE A 1 161 ? -7.746 -0.400 13.745 1.00 92.81 161 ILE A C 1
ATOM 1281 O O . ILE A 1 161 ? -8.617 0.121 14.431 1.00 92.81 161 ILE A O 1
ATOM 1285 N N . VAL A 1 162 ? -6.772 -1.153 14.257 1.00 90.06 162 VAL A N 1
ATOM 1286 C CA . VAL A 1 162 ? -6.667 -1.442 15.699 1.00 90.06 162 VAL A CA 1
ATOM 1287 C C . VAL A 1 162 ? -6.528 -0.147 16.505 1.00 90.06 162 VAL A C 1
ATOM 1289 O O . VAL A 1 162 ? -7.180 0.039 17.526 1.00 90.06 162 VAL A O 1
ATOM 1292 N N . SER A 1 163 ? -5.746 0.809 16.000 1.00 91.75 163 SER A N 1
ATOM 1293 C CA . SER A 1 163 ? -5.544 2.101 16.666 1.00 91.75 163 SER A CA 1
ATOM 1294 C C . SER A 1 163 ? -6.801 2.982 16.713 1.00 91.75 163 SER A C 1
ATOM 1296 O O . SER A 1 163 ? -6.823 3.948 17.470 1.00 91.75 163 SER A O 1
ATOM 1298 N N . LEU A 1 164 ? -7.848 2.700 15.922 1.00 93.69 164 LEU A N 1
ATOM 1299 C CA . LEU A 1 164 ? -9.097 3.475 15.972 1.00 93.69 164 LEU A CA 1
ATOM 1300 C C . LEU A 1 164 ? -9.839 3.321 17.302 1.00 93.69 164 LEU A C 1
ATOM 1302 O O . LEU A 1 164 ? -10.618 4.208 17.639 1.00 93.69 164 LEU A O 1
ATOM 1306 N N . GLU A 1 165 ? -9.618 2.225 18.029 1.00 89.00 165 GLU A N 1
ATOM 1307 C CA . GLU A 1 165 ? -10.299 1.942 19.298 1.00 89.00 165 GLU A CA 1
ATOM 1308 C C . GLU A 1 165 ? -9.838 2.873 20.425 1.00 89.00 165 GLU A C 1
ATOM 1310 O O . GLU A 1 165 ? -10.619 3.215 21.309 1.00 89.00 165 GLU A O 1
ATOM 1315 N N . THR A 1 166 ? -8.579 3.314 20.375 1.00 88.62 166 THR A N 1
ATOM 1316 C CA . THR A 1 166 ? -7.942 4.108 21.436 1.00 88.62 166 THR A CA 1
ATOM 1317 C C . THR A 1 166 ? -7.613 5.540 21.015 1.00 88.62 166 THR A C 1
ATOM 1319 O O . THR A 1 166 ? -7.278 6.371 21.860 1.00 88.62 166 THR A O 1
ATOM 1322 N N . ALA A 1 167 ? -7.696 5.855 19.720 1.00 92.38 167 ALA A N 1
ATOM 1323 C CA . ALA A 1 167 ? -7.372 7.175 19.197 1.00 92.38 167 ALA A CA 1
ATOM 1324 C C . ALA A 1 167 ? -8.421 8.238 19.562 1.00 92.38 167 ALA A C 1
ATOM 1326 O O . ALA A 1 167 ? -9.629 8.014 19.484 1.00 92.38 167 ALA A O 1
ATOM 1327 N N . ASP A 1 168 ? -7.951 9.454 19.851 1.00 93.94 168 ASP A N 1
ATOM 1328 C CA . ASP A 1 168 ? -8.817 10.627 19.961 1.00 93.94 168 ASP A CA 1
ATOM 1329 C C . ASP A 1 168 ? -9.520 10.941 18.624 1.00 93.94 168 ASP A C 1
ATOM 1331 O O . ASP A 1 168 ? -9.080 10.520 17.550 1.00 93.94 168 ASP A O 1
ATOM 1335 N N . ALA A 1 169 ? -10.599 11.728 18.666 1.00 94.44 169 ALA A N 1
ATOM 1336 C CA . ALA A 1 169 ? -11.428 12.005 17.492 1.00 94.44 169 ALA A CA 1
ATOM 1337 C C . ALA A 1 169 ? -10.643 12.586 16.299 1.00 94.44 169 ALA A C 1
ATOM 1339 O O . ALA A 1 169 ? -10.900 12.209 15.152 1.00 94.44 169 ALA A O 1
ATOM 1340 N N . SER A 1 170 ? -9.672 13.473 16.550 1.00 94.69 170 SER A N 1
ATOM 1341 C CA . SER A 1 170 ? -8.874 14.101 15.491 1.00 94.69 170 SER A CA 1
ATOM 1342 C C . SER A 1 170 ? -7.952 13.088 14.815 1.00 94.69 170 SER A C 1
ATOM 1344 O O . SER A 1 170 ? -7.911 13.001 13.587 1.00 94.69 170 SER A O 1
ATOM 1346 N N . THR A 1 171 ? -7.287 12.255 15.613 1.00 94.94 171 THR A N 1
ATOM 1347 C CA . THR A 1 171 ? -6.407 11.183 15.143 1.00 94.94 171 THR A CA 1
ATOM 1348 C C . THR A 1 171 ? -7.196 10.091 14.426 1.00 94.94 171 THR A C 1
ATOM 1350 O O . THR A 1 171 ? -6.799 9.650 13.346 1.00 94.94 171 THR A O 1
ATOM 1353 N N . ALA A 1 172 ? -8.366 9.716 14.944 1.00 95.56 172 ALA A N 1
ATOM 1354 C CA . ALA A 1 172 ? -9.240 8.724 14.330 1.00 95.56 172 ALA A CA 1
ATOM 1355 C C . ALA A 1 172 ? -9.699 9.135 12.920 1.00 95.56 172 ALA A C 1
ATOM 1357 O O . ALA A 1 172 ? -9.786 8.291 12.026 1.00 95.56 172 ALA A O 1
ATOM 1358 N N . MET A 1 173 ? -9.962 10.425 12.671 1.00 95.81 173 MET A N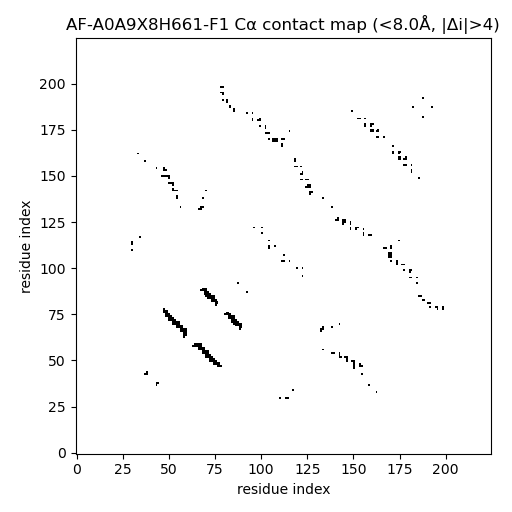 1
ATOM 1359 C CA . MET A 1 173 ? -10.262 10.909 11.315 1.00 95.81 173 MET A CA 1
ATOM 1360 C C . MET A 1 173 ? -9.090 10.687 10.351 1.00 95.81 173 MET A C 1
ATOM 1362 O O . MET A 1 173 ? -9.297 10.200 9.238 1.00 95.81 173 MET A O 1
ATOM 1366 N N . VAL A 1 174 ? -7.863 10.994 10.780 1.00 96.12 174 VAL A N 1
ATOM 1367 C CA . VAL A 1 174 ? -6.657 10.822 9.955 1.00 96.12 174 VAL A CA 1
ATOM 1368 C C . VAL A 1 174 ? -6.367 9.344 9.701 1.00 96.12 174 VAL A C 1
ATOM 1370 O O . VAL A 1 174 ? -6.045 8.972 8.572 1.00 96.12 174 VAL A O 1
ATOM 1373 N N . LEU A 1 175 ? -6.562 8.481 10.702 1.00 96.25 175 LEU A N 1
ATOM 1374 C CA . LEU A 1 175 ? -6.439 7.029 10.556 1.00 96.25 175 LEU A CA 1
ATOM 1375 C C . LEU A 1 175 ? -7.441 6.481 9.530 1.00 96.25 175 LEU A C 1
ATOM 1377 O O . LEU A 1 175 ? -7.039 5.760 8.617 1.00 96.25 175 LEU A O 1
ATOM 1381 N N . ARG A 1 176 ? -8.722 6.874 9.605 1.00 96.62 176 ARG A N 1
ATOM 1382 C CA . ARG A 1 176 ? -9.738 6.476 8.608 1.00 96.62 176 ARG A CA 1
ATOM 1383 C C . ARG A 1 176 ? -9.379 6.951 7.204 1.00 96.62 176 ARG A C 1
ATOM 1385 O O . ARG A 1 176 ? -9.490 6.178 6.255 1.00 96.62 176 ARG A O 1
ATOM 1392 N N . HIS A 1 177 ? -8.914 8.191 7.068 1.00 97.12 177 HIS A N 1
ATOM 1393 C CA . HIS A 1 177 ? -8.480 8.717 5.776 1.00 97.12 177 HIS A CA 1
ATOM 1394 C C . HIS A 1 177 ? -7.277 7.942 5.219 1.00 97.12 177 HIS A C 1
ATOM 1396 O O . HIS A 1 177 ? -7.262 7.556 4.052 1.00 97.12 177 HIS A O 1
ATOM 1402 N N . THR A 1 178 ? -6.304 7.630 6.074 1.00 97.06 178 THR A N 1
ATOM 1403 C CA . THR A 1 178 ? -5.134 6.817 5.717 1.00 97.06 178 THR A CA 1
ATOM 1404 C C . THR A 1 178 ? -5.544 5.427 5.236 1.00 97.06 178 THR A C 1
ATOM 1406 O O . THR A 1 178 ? -5.074 4.980 4.191 1.00 97.06 178 THR A O 1
ATOM 1409 N N . ILE A 1 179 ? -6.473 4.767 5.938 1.00 97.44 179 ILE A N 1
ATOM 1410 C CA . ILE A 1 179 ? -7.034 3.474 5.524 1.00 97.44 179 ILE A CA 1
ATOM 1411 C C . ILE A 1 179 ? -7.638 3.583 4.118 1.00 97.44 179 ILE A C 1
ATOM 1413 O O . ILE A 1 179 ? -7.294 2.791 3.244 1.00 97.44 179 ILE A O 1
ATOM 1417 N N . GLN A 1 180 ? -8.468 4.597 3.861 1.00 97.62 180 GLN A N 1
ATOM 1418 C CA . GLN A 1 180 ? -9.085 4.809 2.545 1.00 97.62 180 GLN A CA 1
ATOM 1419 C C . GLN A 1 180 ? -8.050 5.030 1.433 1.00 97.62 180 GLN A C 1
ATOM 1421 O O . GLN A 1 180 ? -8.203 4.490 0.333 1.00 97.62 180 GLN A O 1
ATOM 1426 N N . LEU A 1 181 ? -6.989 5.798 1.705 1.00 98.06 181 LEU A N 1
ATOM 1427 C CA . LEU A 1 181 ? -5.897 6.014 0.754 1.00 98.06 181 LEU A CA 1
ATOM 1428 C C . LEU A 1 181 ? -5.163 4.708 0.438 1.00 98.06 181 LEU A C 1
ATOM 1430 O O . LEU A 1 181 ? -4.893 4.437 -0.732 1.00 98.06 181 LEU A O 1
ATOM 1434 N N . ILE A 1 182 ? -4.883 3.880 1.450 1.00 97.94 182 ILE A N 1
ATOM 1435 C CA . ILE A 1 182 ? -4.246 2.570 1.266 1.00 97.94 182 ILE A CA 1
ATOM 1436 C C . ILE A 1 182 ? -5.139 1.654 0.424 1.00 97.94 182 ILE A C 1
ATOM 1438 O O . ILE A 1 182 ? -4.675 1.092 -0.568 1.00 97.94 182 ILE A O 1
ATOM 1442 N N . GLU A 1 183 ? -6.421 1.535 0.773 1.00 97.69 183 GLU A N 1
ATOM 1443 C CA . GLU A 1 183 ? -7.379 0.699 0.042 1.00 97.69 183 GLU A CA 1
ATOM 1444 C C . GLU A 1 183 ? -7.521 1.130 -1.420 1.00 97.69 183 GLU A C 1
ATOM 1446 O O . GLU A 1 183 ? -7.583 0.288 -2.315 1.00 97.69 183 GLU A O 1
ATOM 1451 N N . SER A 1 184 ? -7.522 2.440 -1.669 1.00 97.81 184 SER A N 1
ATOM 1452 C CA . SER A 1 184 ? -7.571 3.002 -3.020 1.00 97.81 184 SER A CA 1
ATOM 1453 C C . SER A 1 184 ? -6.272 2.754 -3.788 1.00 97.81 184 SER A C 1
ATOM 1455 O O . SER A 1 184 ? -6.306 2.448 -4.978 1.00 97.81 184 SER A O 1
ATOM 1457 N N . ALA A 1 185 ? -5.116 2.854 -3.124 1.00 97.25 185 ALA A N 1
ATOM 1458 C CA . ALA A 1 185 ? -3.810 2.653 -3.746 1.00 97.25 185 ALA A CA 1
ATOM 1459 C C . ALA A 1 185 ? -3.626 1.229 -4.288 1.00 97.25 185 ALA A C 1
ATOM 1461 O O . ALA A 1 185 ? -2.998 1.059 -5.336 1.00 97.25 185 ALA A O 1
ATOM 1462 N N . VAL A 1 186 ? -4.184 0.234 -3.589 1.00 97.12 186 VAL A N 1
ATOM 1463 C CA . VAL A 1 186 ? -4.144 -1.188 -3.974 1.00 97.12 186 VAL A CA 1
ATOM 1464 C C . VAL A 1 186 ? -5.407 -1.656 -4.699 1.00 97.12 186 VAL A C 1
ATOM 1466 O O . VAL A 1 186 ? -5.585 -2.862 -4.860 1.00 97.12 186 VAL A O 1
ATOM 1469 N N . GLU A 1 187 ? -6.279 -0.727 -5.109 1.00 97.56 187 GLU A N 1
ATOM 1470 C CA . GLU A 1 187 ? -7.536 -1.010 -5.821 1.00 97.56 187 GLU A CA 1
ATOM 1471 C C . GLU A 1 187 ? -8.328 -2.145 -5.144 1.00 97.56 187 GLU A C 1
ATOM 1473 O O . GLU A 1 187 ? -8.754 -3.112 -5.774 1.00 97.56 187 GLU A O 1
ATOM 1478 N N . MET A 1 188 ? -8.455 -2.055 -3.815 1.00 97.31 188 MET A N 1
ATOM 1479 C CA . MET A 1 188 ? -8.969 -3.134 -2.978 1.00 97.31 188 MET A CA 1
ATOM 1480 C C . MET A 1 188 ? -10.417 -3.506 -3.355 1.00 97.31 188 MET A C 1
ATOM 1482 O O . MET A 1 188 ? -11.307 -2.655 -3.230 1.00 97.31 188 MET A O 1
ATOM 1486 N N . PRO A 1 189 ? -10.695 -4.768 -3.740 1.00 97.12 189 PRO A N 1
ATOM 1487 C CA . PRO A 1 189 ? -12.032 -5.187 -4.148 1.00 97.12 189 PRO A CA 1
ATOM 1488 C C . PRO A 1 189 ? -13.054 -5.093 -3.015 1.00 97.12 189 PRO A C 1
ATOM 1490 O O . PRO A 1 189 ? -12.759 -5.443 -1.871 1.00 97.12 189 PRO A O 1
ATOM 1493 N N . ALA A 1 190 ? -14.295 -4.730 -3.350 1.00 95.44 190 ALA A N 1
ATOM 1494 C CA . ALA A 1 190 ? -15.406 -4.725 -2.394 1.00 95.44 190 ALA A CA 1
ATOM 1495 C C . ALA A 1 190 ? -15.622 -6.103 -1.742 1.00 95.44 190 ALA A C 1
ATOM 1497 O O . ALA A 1 190 ? -15.847 -6.179 -0.536 1.00 95.44 190 ALA A O 1
ATOM 1498 N N . LEU A 1 191 ? -15.463 -7.187 -2.514 1.00 94.62 191 LEU A N 1
ATOM 1499 C CA . LEU A 1 191 ? -15.557 -8.563 -2.015 1.00 94.62 191 LEU A CA 1
ATOM 1500 C C . LEU A 1 191 ? -14.565 -8.834 -0.876 1.00 94.62 191 LEU A C 1
ATOM 1502 O O . LEU A 1 191 ? -14.941 -9.403 0.142 1.00 94.62 191 LEU A O 1
ATOM 1506 N N . HIS A 1 192 ? -13.313 -8.389 -1.018 1.00 93.69 192 HIS A N 1
ATOM 1507 C CA . HIS A 1 192 ? -12.302 -8.568 0.024 1.00 93.69 192 HIS A CA 1
ATOM 1508 C C . HIS A 1 192 ? -12.695 -7.842 1.316 1.00 93.69 192 HIS A C 1
ATOM 1510 O O . HIS A 1 192 ? -12.636 -8.440 2.386 1.00 93.69 192 HIS A O 1
ATOM 1516 N N . LYS A 1 193 ? -13.173 -6.594 1.214 1.00 92.94 193 LYS A N 1
ATOM 1517 C CA . LYS A 1 193 ? -13.639 -5.818 2.377 1.00 92.94 193 LYS A CA 1
ATOM 1518 C C . LYS A 1 193 ? -14.818 -6.498 3.075 1.00 92.94 193 LYS A C 1
ATOM 1520 O O . LYS A 1 193 ? -14.855 -6.566 4.299 1.00 92.94 193 LYS A O 1
ATOM 1525 N N . GLN A 1 194 ? -15.767 -7.028 2.304 1.00 92.81 194 GLN A N 1
ATOM 1526 C CA . GLN A 1 194 ? -16.929 -7.729 2.846 1.00 92.81 194 GLN A CA 1
ATOM 1527 C C . GLN A 1 194 ? -16.528 -9.013 3.586 1.00 92.81 194 GLN A C 1
ATOM 1529 O O . GLN A 1 194 ? -16.997 -9.250 4.699 1.00 92.81 194 GLN A O 1
ATOM 1534 N N . GLU A 1 195 ? -15.663 -9.836 2.992 1.00 90.50 195 GLU A N 1
ATOM 1535 C CA . GLU A 1 195 ? -15.192 -11.071 3.627 1.00 90.50 195 GLU A CA 1
ATOM 1536 C C . GLU A 1 195 ? -14.322 -10.793 4.857 1.00 90.50 195 GLU A C 1
ATOM 1538 O O . GLU A 1 195 ? -14.446 -11.489 5.865 1.00 90.50 195 GLU A O 1
ATOM 1543 N N . GLU A 1 196 ? -13.503 -9.740 4.824 1.00 90.06 196 GLU A N 1
ATOM 1544 C CA . GLU A 1 196 ? -12.728 -9.297 5.983 1.00 90.06 196 GLU A CA 1
ATOM 1545 C C . GLU A 1 196 ? -13.643 -8.883 7.145 1.00 90.06 196 GLU A C 1
ATOM 1547 O O . GLU A 1 196 ? -13.423 -9.313 8.277 1.00 90.06 196 GLU A O 1
ATOM 1552 N N . LEU A 1 197 ? -14.710 -8.121 6.879 1.00 88.69 197 LEU A N 1
ATOM 1553 C CA . LEU A 1 197 ? -15.696 -7.742 7.898 1.00 88.69 197 LEU A CA 1
ATOM 1554 C C . LEU A 1 197 ? -16.392 -8.966 8.505 1.00 88.69 197 LEU A C 1
ATOM 1556 O O . LEU A 1 197 ? -16.458 -9.086 9.727 1.00 88.69 197 LEU A O 1
ATOM 1560 N N . LYS A 1 198 ? -16.854 -9.909 7.673 1.00 88.56 198 LYS A N 1
ATOM 1561 C CA . LYS A 1 198 ? -17.461 -11.168 8.148 1.00 88.56 198 LYS A CA 1
ATOM 1562 C C . LYS A 1 198 ? -16.492 -11.991 8.988 1.00 88.56 198 LYS A C 1
ATOM 1564 O O . LYS A 1 198 ? -16.900 -12.686 9.915 1.00 88.56 198 LYS A O 1
ATOM 1569 N N . TRP A 1 199 ? -15.219 -12.008 8.609 1.00 84.94 199 TRP A N 1
ATOM 1570 C CA . TRP A 1 199 ? -14.190 -12.723 9.351 1.00 84.94 199 TRP A CA 1
ATOM 1571 C C . TRP A 1 199 ? -13.926 -12.063 10.710 1.00 84.94 199 TRP A C 1
ATOM 1573 O O . TRP A 1 199 ? -13.867 -12.758 11.721 1.00 84.94 199 TRP A O 1
ATOM 1583 N N . ARG A 1 200 ? -13.857 -10.728 10.758 1.00 83.56 200 ARG A N 1
ATOM 1584 C CA . ARG A 1 200 ? -13.690 -9.962 12.003 1.00 83.56 200 ARG A CA 1
ATOM 1585 C C . ARG A 1 200 ? -14.865 -10.123 12.963 1.00 83.56 200 ARG A C 1
ATOM 1587 O O . ARG A 1 200 ? -14.632 -10.370 14.140 1.00 83.56 200 ARG A O 1
ATOM 1594 N N . ASP A 1 201 ? -16.098 -10.049 12.465 1.00 82.50 201 ASP A N 1
ATOM 1595 C CA . ASP A 1 201 ? -17.308 -10.266 13.271 1.00 82.50 201 ASP A CA 1
ATOM 1596 C C . ASP A 1 201 ? -17.317 -11.668 13.898 1.00 82.50 201 ASP A C 1
ATOM 1598 O O . ASP A 1 201 ? -17.474 -11.814 15.108 1.00 82.50 201 ASP A O 1
ATOM 1602 N N . ARG A 1 202 ? -17.025 -12.707 13.100 1.00 81.38 202 ARG A N 1
ATOM 1603 C CA . ARG A 1 202 ? -16.907 -14.088 13.601 1.00 81.38 202 ARG A CA 1
ATOM 1604 C C . ARG A 1 202 ? -15.887 -14.218 14.729 1.00 81.38 202 ARG A C 1
ATOM 1606 O O . ARG A 1 202 ? -16.157 -14.883 15.722 1.00 81.38 202 ARG A O 1
ATOM 1613 N N . LEU A 1 203 ? -14.735 -13.574 14.592 1.00 79.12 203 LEU A N 1
ATOM 1614 C CA . LEU A 1 203 ? -13.693 -13.611 15.614 1.00 79.12 203 LEU A CA 1
ATOM 1615 C C . LEU A 1 203 ? -14.063 -12.863 16.886 1.00 79.12 203 LEU A C 1
ATOM 1617 O O . LEU A 1 203 ? -13.747 -13.342 17.968 1.00 79.12 203 LEU A O 1
ATOM 1621 N N . CYS A 1 204 ? -14.713 -11.707 16.759 1.00 76.88 204 CYS A N 1
ATOM 1622 C CA . CYS A 1 204 ? -15.190 -10.954 17.911 1.00 76.88 204 CYS A CA 1
ATOM 1623 C C . CYS A 1 204 ? -16.167 -11.805 18.732 1.00 76.88 204 CYS A C 1
ATOM 1625 O O . CYS A 1 204 ? -15.977 -11.947 19.934 1.00 76.88 204 CYS A O 1
ATOM 1627 N N . ARG A 1 205 ? -17.112 -12.484 18.065 1.00 77.75 205 ARG A N 1
ATOM 1628 C CA . ARG A 1 205 ? -18.064 -13.398 18.718 1.00 77.75 205 ARG A CA 1
ATOM 1629 C C . ARG A 1 205 ? -17.392 -14.569 19.434 1.00 77.75 205 ARG A C 1
ATOM 1631 O O . ARG A 1 205 ? -17.848 -14.959 20.502 1.00 77.75 205 ARG A O 1
ATOM 1638 N N . MET A 1 206 ? -16.333 -15.135 18.853 1.00 74.00 206 MET A N 1
ATOM 1639 C CA . MET A 1 206 ? -15.572 -16.211 19.500 1.00 74.00 206 MET A CA 1
ATOM 1640 C C . MET A 1 206 ? -14.871 -15.714 20.768 1.00 74.00 206 MET A C 1
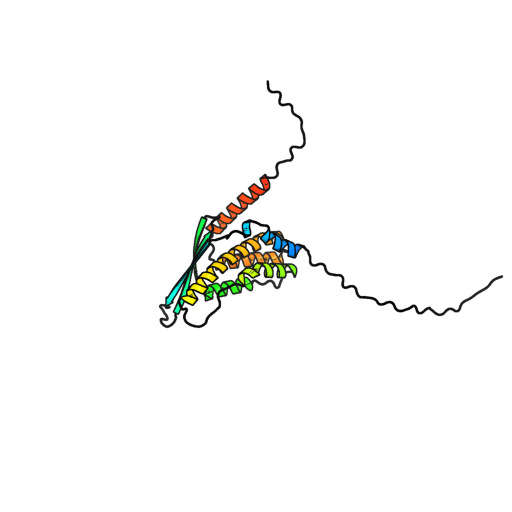ATOM 1642 O O . MET A 1 206 ? -14.976 -16.355 21.804 1.00 74.00 206 MET A O 1
ATOM 1646 N N . LEU A 1 207 ? -14.222 -14.547 20.709 1.00 71.75 207 LEU A N 1
ATOM 1647 C CA . LEU A 1 207 ? -13.517 -13.962 21.856 1.00 71.75 207 LEU A CA 1
ATOM 1648 C C . LEU A 1 207 ? -14.456 -13.583 23.010 1.00 71.75 207 LEU A C 1
ATOM 1650 O O . LEU A 1 207 ? -14.042 -13.608 24.161 1.00 71.75 207 LEU A O 1
ATOM 1654 N N . THR A 1 208 ? -15.713 -13.243 22.719 1.00 63.62 208 THR A N 1
ATOM 1655 C CA . THR A 1 208 ? -16.720 -12.946 23.750 1.00 63.62 208 THR A CA 1
ATOM 1656 C C . THR A 1 208 ? -17.355 -14.192 24.370 1.00 63.62 208 THR A C 1
ATOM 1658 O O . THR A 1 208 ? -17.967 -14.079 25.424 1.00 63.62 208 THR A O 1
ATOM 1661 N N . HIS A 1 209 ? -17.242 -15.362 23.729 1.00 58.19 209 HIS A N 1
ATOM 1662 C CA . HIS A 1 209 ? -17.859 -16.610 24.197 1.00 58.19 209 HIS A CA 1
ATOM 1663 C C . HIS A 1 209 ? -16.958 -17.455 25.113 1.00 58.19 209 HIS A C 1
ATOM 1665 O O . HIS A 1 209 ? -17.471 -18.368 25.750 1.00 58.19 209 HIS A O 1
ATOM 1671 N N . ASP A 1 210 ? -15.660 -17.144 25.211 1.00 49.50 210 ASP A N 1
ATOM 1672 C CA . ASP A 1 210 ? -14.715 -17.795 26.140 1.00 49.50 210 ASP A CA 1
ATOM 1673 C C . ASP A 1 210 ? -14.804 -17.253 27.584 1.00 49.50 210 ASP A C 1
ATOM 1675 O O . ASP A 1 210 ? -14.053 -17.682 28.459 1.00 49.50 210 ASP A O 1
ATOM 1679 N N . VAL A 1 211 ? -15.730 -16.329 27.869 1.00 48.69 211 VAL A N 1
ATOM 1680 C CA . VAL A 1 211 ? -16.126 -16.026 29.250 1.00 48.69 211 VAL A CA 1
ATOM 1681 C C . VAL A 1 211 ? -17.126 -17.102 29.662 1.00 48.69 211 VAL A C 1
ATOM 1683 O O . VAL A 1 211 ? -18.338 -16.918 29.544 1.00 48.69 211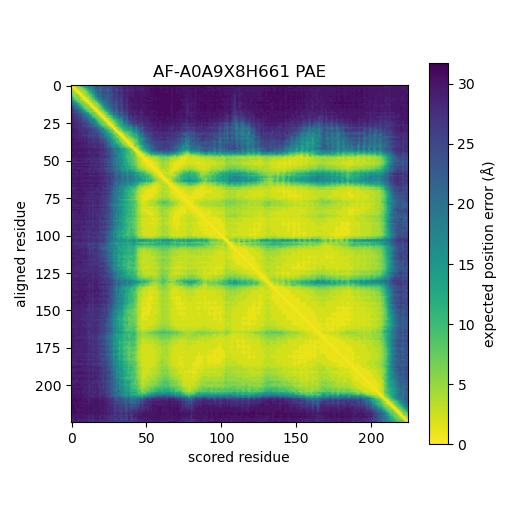 VAL A O 1
ATOM 1686 N N . CYS A 1 212 ? -16.609 -18.262 30.074 1.00 49.09 212 CYS A N 1
ATOM 1687 C CA . CYS A 1 212 ? -17.397 -19.208 30.852 1.00 49.09 212 CYS A CA 1
ATOM 1688 C C . CYS A 1 212 ? -18.015 -18.422 32.019 1.00 49.09 212 CYS A C 1
ATOM 1690 O O . CYS A 1 212 ? -17.268 -17.713 32.698 1.00 49.09 212 CYS A O 1
ATOM 1692 N N . PRO A 1 213 ? -19.339 -18.477 32.242 1.00 50.81 213 PRO A N 1
ATOM 1693 C CA . PRO A 1 213 ? -19.861 -18.051 33.527 1.00 50.81 213 PRO A CA 1
ATOM 1694 C C . PRO A 1 213 ? -19.128 -18.879 34.584 1.00 50.81 213 PRO A C 1
ATOM 1696 O O . PRO A 1 213 ? -19.055 -20.103 34.462 1.00 50.81 213 PRO A O 1
ATOM 1699 N N . ASP A 1 214 ? -18.506 -18.204 35.549 1.00 51.03 214 ASP A N 1
ATOM 1700 C CA . ASP A 1 214 ? -18.137 -18.850 36.799 1.00 51.03 214 ASP A CA 1
ATOM 1701 C C . ASP A 1 214 ? -19.453 -19.411 37.355 1.00 51.03 214 ASP A C 1
ATOM 1703 O O . ASP A 1 214 ? -20.317 -18.652 37.798 1.00 51.03 214 ASP A O 1
ATOM 1707 N N . ASP A 1 215 ? -19.650 -20.725 37.216 1.00 53.97 215 ASP A N 1
ATOM 1708 C CA . ASP A 1 215 ? -20.678 -21.481 37.929 1.00 53.97 215 ASP A CA 1
ATOM 1709 C C . ASP A 1 215 ? -20.266 -21.504 39.413 1.00 53.97 215 ASP A C 1
ATOM 1711 O O . ASP A 1 215 ? -19.846 -22.528 39.952 1.00 53.97 215 ASP A O 1
ATOM 1715 N N . ASP A 1 216 ? -20.316 -20.338 40.053 1.00 58.62 216 ASP A N 1
ATOM 1716 C CA . ASP A 1 216 ? -20.429 -20.225 41.497 1.00 58.62 216 ASP A CA 1
ATOM 1717 C C . ASP A 1 216 ? -21.929 -20.320 41.837 1.00 58.62 216 ASP A C 1
ATOM 1719 O O . ASP A 1 216 ? -22.742 -19.548 41.324 1.00 58.62 216 ASP A O 1
ATOM 1723 N N . ASP A 1 217 ? -22.243 -21.284 42.710 1.00 51.84 217 ASP A N 1
ATOM 1724 C CA . ASP A 1 217 ? -23.534 -21.600 43.351 1.00 51.84 217 ASP A CA 1
ATOM 1725 C C . ASP A 1 217 ? -24.526 -22.501 42.572 1.00 51.84 217 ASP A C 1
ATOM 1727 O O . ASP A 1 217 ? -25.365 -22.056 41.793 1.00 51.84 217 ASP A O 1
ATOM 1731 N N . ASP A 1 218 ? -24.464 -23.822 42.807 1.00 50.19 218 ASP A N 1
ATOM 1732 C CA . ASP A 1 218 ? -25.306 -24.502 43.820 1.00 50.19 218 ASP A CA 1
ATOM 1733 C C . ASP A 1 218 ? -25.466 -26.020 43.550 1.00 50.19 218 ASP A C 1
ATOM 1735 O O . ASP A 1 218 ? -26.188 -26.487 42.669 1.00 50.19 218 ASP A O 1
ATOM 1739 N N . ASP A 1 219 ? -24.766 -26.803 44.368 1.00 54.03 219 ASP A N 1
ATOM 1740 C CA . ASP A 1 219 ? -25.258 -27.961 45.127 1.00 54.03 219 ASP A CA 1
ATOM 1741 C C . ASP A 1 219 ? -26.595 -28.619 44.685 1.00 54.03 219 ASP A C 1
ATOM 1743 O O . ASP A 1 219 ? -27.626 -28.491 45.342 1.00 54.03 219 ASP A O 1
ATOM 1747 N N . LEU A 1 220 ? -26.593 -29.430 43.620 1.00 49.47 220 LEU A N 1
ATOM 1748 C CA . LEU A 1 220 ? -27.674 -30.395 43.361 1.00 49.47 220 LEU A CA 1
ATOM 1749 C C . LEU A 1 220 ? -27.121 -31.770 42.969 1.00 49.47 220 LEU A C 1
ATOM 1751 O O . LEU A 1 220 ? -26.967 -32.120 41.802 1.00 49.47 220 LEU A O 1
ATOM 1755 N N . THR A 1 221 ? -26.834 -32.555 44.010 1.00 53.22 221 THR A N 1
ATOM 1756 C CA . THR A 1 221 ? -27.035 -34.014 44.098 1.00 53.22 221 THR A CA 1
ATOM 1757 C C . THR A 1 221 ? -27.563 -34.692 42.823 1.00 53.22 221 THR A C 1
ATOM 1759 O O . THR A 1 221 ? -28.764 -34.861 42.618 1.00 53.22 221 THR A O 1
ATOM 1762 N N . CYS A 1 222 ? -26.649 -35.198 41.994 1.00 48.34 222 CYS A N 1
ATOM 1763 C CA . CYS A 1 222 ? -26.990 -36.181 40.973 1.00 48.34 222 CYS A CA 1
ATOM 1764 C C . CYS A 1 222 ? -26.994 -37.573 41.627 1.00 48.34 222 CYS A C 1
ATOM 1766 O O . CYS A 1 222 ? -25.977 -38.267 41.676 1.00 48.34 222 CYS A O 1
ATOM 1768 N N . ALA A 1 223 ? -28.137 -37.957 42.199 1.00 53.62 223 ALA A N 1
ATOM 1769 C CA . ALA A 1 223 ? -28.405 -39.344 42.554 1.00 53.62 223 ALA A CA 1
ATOM 1770 C C . ALA A 1 223 ? -28.624 -40.134 41.257 1.00 53.62 223 ALA A C 1
ATOM 1772 O O . ALA A 1 223 ? -29.638 -39.973 40.580 1.00 53.62 223 ALA A O 1
ATOM 1773 N N . ILE A 1 224 ? -27.646 -40.964 40.899 1.00 51.03 224 ILE A N 1
ATOM 1774 C CA . ILE A 1 224 ? -27.816 -41.994 39.877 1.00 51.03 224 ILE A CA 1
ATOM 1775 C C . ILE A 1 224 ? -28.610 -43.127 40.532 1.00 51.03 224 ILE A C 1
ATOM 1777 O O . ILE A 1 224 ? -28.110 -43.785 41.446 1.00 51.03 224 ILE A O 1
ATOM 1781 N N . CYS A 1 225 ? -29.852 -43.294 40.080 1.00 47.06 225 CYS A N 1
ATOM 1782 C CA . CYS A 1 225 ? -30.678 -44.476 40.307 1.00 47.06 225 CYS A CA 1
ATOM 1783 C C . CYS A 1 225 ? -30.372 -45.530 39.239 1.00 47.06 225 CYS A C 1
ATOM 1785 O O . CYS A 1 225 ? -30.280 -45.138 38.052 1.00 47.06 225 CYS A O 1
#

InterPro domains:
  IPR036871 PX domain superfamily [G3DSA:3.30.1520.10] (56-168)

pLDDT: mean 77.76, std 23.8, range [27.25, 98.19]

Nearest PDB structures (foldseek):
  2bcp-assembly1_B  TM=4.707E-01  e=2.185E+00  Streptococcus pyogenes
  7y85-assembly1_D  TM=2.961E-01  e=5.300E+00  Candidatus Scalindua brodae
  6rm3-assembly1_SX0  TM=2.982E-01  e=6.990E+00  Vairimorpha necatrix

Mean predicted aligned error: 13.35 Å

Sequence (225 aa):
MTTKEHSARPSCCSFTSGKLSWAEVRPSSLCRESLHLLDTLPRLQKPLVSAKVRGKPQVCPDRPSFFFTNYTMHITCPTTNVLWVVRQRFSRVYANRKAILEASSEKCSTEGKQLLRGLMRPLQAFPKRRFGIDCDSVVTERSEGFRGYISALFHVREACIVSLETADASTAMVLRHTIQLIESAVEMPALHKQEELKWRDRLCRMLTHDVCPDDDDDDLTCAIC

Solvent-accessible surface area (backbone atoms only — not comparable to full-atom values): 13709 Å² total; per-residue (Å²): 132,89,80,90,82,91,89,83,82,86,84,84,81,77,94,76,88,79,73,83,74,75,78,76,77,70,76,66,64,64,69,59,50,58,56,46,50,55,72,70,36,76,71,68,78,47,81,74,44,51,58,51,50,46,60,43,82,42,63,39,87,94,39,77,91,43,73,48,49,40,30,41,35,41,40,34,28,76,88,59,69,42,71,51,76,40,80,45,37,64,71,56,57,51,48,43,50,49,53,48,75,58,53,69,53,82,80,28,53,74,66,41,43,51,50,52,54,61,56,48,49,63,64,69,59,61,58,80,90,76,88,79,82,82,49,73,68,55,41,49,53,40,26,53,32,48,32,53,35,54,45,34,50,52,53,36,41,51,53,38,57,64,46,48,80,78,43,54,75,58,34,32,53,42,36,53,51,37,40,52,45,50,42,58,67,60,66,60,54,69,67,47,55,53,42,47,51,56,51,50,53,56,49,53,56,53,67,66,61,73,64,68,75,80,86,75,86,78,97,71,86,82,79,83,128

Secondary structure (DSSP, 8-state):
--------PPP--------------PPPTHHHHHHHHHHH-TTTSS-S-EEEEEEEEEEETTEEEEEEEEEEEEEEETTTTEEEEEEEEHHHHHHHHHHHHT---TTS-HHHHHHHHHHHGGGG--PPP--SPPPHHHHHHHHHHHHHHHHHHHHHHHHHHHHTTT--HHHHHHHHHHHHHHHHHTT--HHHHHHHHHHHHHHHHHHHH----------------